Protein AF-A0A9E5TFF3-F1 (afdb_monomer)

Solvent-accessible surface area (backbone atoms only — not comparable to full-atom values): 13296 Å² total; per-residue (Å²): 142,80,88,81,83,82,81,94,77,86,87,71,74,82,63,69,79,71,62,79,82,76,78,89,72,99,68,83,86,65,85,71,77,71,76,73,79,64,57,46,78,55,97,89,39,78,38,61,70,83,51,61,96,79,63,49,75,30,30,57,53,25,58,74,52,40,36,77,63,55,60,91,80,46,76,86,55,61,48,43,59,34,52,34,30,34,58,24,52,50,50,74,67,52,49,52,50,23,72,40,72,39,82,44,76,46,51,42,66,66,36,50,78,67,71,41,53,62,54,38,40,74,53,48,61,31,40,81,58,87,68,24,34,37,32,66,34,29,47,43,74,42,44,55,77,71,49,49,74,66,35,44,52,32,53,53,44,41,40,55,23,31,42,60,66,35,58,94,56,92,58,73,32,54,62,60,45,41,46,76,64,49,32,47,95,86,33,60,43,24,31,40,35,39,35,40,65,63,60,34,32,29,37,35,41,33,25,47,63,55,95,89,42,72,53,66,49,78,77,45,77,56,30,25,62,62,128

Mean predicted aligned error: 10.1 Å

Radius of gyration: 21.06 Å; Cα contacts (8 Å, |Δi|>4): 304; chains: 1; bounding box: 44×65×57 Å

Structure (mmCIF, N/CA/C/O backbone):
data_AF-A0A9E5TFF3-F1
#
_entry.id   AF-A0A9E5TFF3-F1
#
loop_
_atom_site.group_PDB
_atom_site.id
_atom_site.type_symbol
_atom_site.label_atom_id
_atom_site.label_alt_id
_atom_site.label_comp_id
_atom_site.label_asym_id
_atom_site.label_entity_id
_atom_site.label_seq_id
_atom_site.pdbx_PDB_ins_code
_atom_site.Cartn_x
_atom_site.Cartn_y
_atom_site.Cartn_z
_atom_site.occupancy
_atom_site.B_iso_or_equiv
_atom_site.auth_seq_id
_atom_site.auth_comp_id
_atom_site.auth_asym_id
_atom_site.auth_atom_id
_atom_site.pdbx_PDB_model_num
ATOM 1 N N . MET A 1 1 ? -13.340 48.514 21.856 1.00 41.91 1 MET A N 1
ATOM 2 C CA . MET A 1 1 ? -14.328 48.041 20.859 1.00 41.91 1 MET A CA 1
ATOM 3 C C . MET A 1 1 ? -13.708 48.131 19.471 1.00 41.91 1 MET A C 1
ATOM 5 O O . MET A 1 1 ? -13.596 49.221 18.931 1.00 41.91 1 MET A O 1
ATOM 9 N N . LYS A 1 2 ? -13.218 47.009 18.937 1.00 38.25 2 LYS A N 1
ATOM 10 C CA . LYS A 1 2 ? -12.605 46.905 17.604 1.00 38.25 2 LYS A CA 1
ATOM 11 C C . LYS A 1 2 ? -13.423 45.865 16.838 1.00 38.25 2 LYS A C 1
ATOM 13 O O . LYS A 1 2 ? -13.449 44.706 17.236 1.00 38.25 2 LYS A O 1
ATOM 18 N N . MET A 1 3 ? -14.166 46.304 15.822 1.00 32.16 3 MET A N 1
ATOM 19 C CA . MET A 1 3 ? -14.961 45.422 14.963 1.00 32.16 3 MET A CA 1
ATOM 20 C C . MET A 1 3 ? -14.030 44.598 14.074 1.00 32.16 3 MET A C 1
ATOM 22 O O . MET A 1 3 ? -13.243 45.156 13.311 1.00 32.16 3 MET A O 1
ATOM 26 N N . MET A 1 4 ? -14.147 43.276 14.159 1.00 38.53 4 MET A N 1
ATOM 27 C CA . MET A 1 4 ? -13.456 42.334 13.287 1.00 38.53 4 MET A CA 1
ATOM 28 C C . MET A 1 4 ? -14.353 42.048 12.076 1.00 38.53 4 MET A C 1
ATOM 30 O O . MET A 1 4 ? -15.431 41.472 12.210 1.00 38.53 4 MET A O 1
ATOM 34 N N . ARG A 1 5 ? -13.934 42.501 10.889 1.00 43.03 5 ARG A N 1
ATOM 35 C CA . ARG A 1 5 ? -14.561 42.150 9.607 1.00 43.03 5 ARG A CA 1
ATOM 36 C C . ARG A 1 5 ? -14.084 40.756 9.202 1.00 43.03 5 ARG A C 1
ATOM 38 O O . ARG A 1 5 ? -12.920 40.586 8.854 1.00 43.03 5 ARG A O 1
ATOM 45 N N . ILE A 1 6 ? -14.985 39.779 9.228 1.00 42.81 6 ILE A N 1
ATOM 46 C CA . ILE A 1 6 ? -14.751 38.445 8.667 1.00 42.81 6 ILE A CA 1
ATOM 47 C C . ILE A 1 6 ? -14.978 38.526 7.152 1.00 42.81 6 ILE A C 1
ATOM 49 O O . ILE A 1 6 ? -16.061 38.876 6.680 1.00 42.81 6 ILE A O 1
ATOM 53 N N . SER A 1 7 ? -13.913 38.262 6.398 1.00 39.84 7 SER A N 1
ATOM 54 C CA . SER A 1 7 ? -13.873 38.276 4.935 1.00 39.84 7 SER A CA 1
ATOM 55 C C . SER A 1 7 ? -14.575 37.040 4.360 1.00 39.84 7 SER A C 1
ATOM 57 O O . SER A 1 7 ? -14.181 35.907 4.624 1.00 39.84 7 SER A O 1
ATOM 59 N N . ARG A 1 8 ? -15.625 37.269 3.562 1.00 43.50 8 ARG A N 1
ATOM 60 C CA . ARG A 1 8 ? -16.454 36.266 2.869 1.00 43.50 8 ARG A CA 1
ATOM 61 C C . ARG A 1 8 ? -15.771 35.737 1.595 1.00 43.50 8 ARG A C 1
ATOM 63 O O . ARG A 1 8 ? -16.195 36.090 0.497 1.00 43.50 8 ARG A O 1
ATOM 70 N N . LYS A 1 9 ? -14.705 34.937 1.705 1.00 37.75 9 LYS A N 1
ATOM 71 C CA . LYS A 1 9 ? -14.008 34.387 0.515 1.00 37.75 9 LYS A CA 1
ATOM 72 C C . LYS A 1 9 ? -13.706 32.881 0.531 1.00 37.75 9 LYS A C 1
ATOM 74 O O . LYS A 1 9 ? -12.962 32.418 -0.321 1.00 37.75 9 LYS A O 1
ATOM 79 N N . THR A 1 10 ? -14.309 32.097 1.421 1.00 43.06 10 THR A N 1
ATOM 80 C CA . THR A 1 10 ? -14.031 30.647 1.541 1.00 43.06 10 THR A CA 1
ATOM 81 C C . THR A 1 10 ? -15.199 29.729 1.166 1.00 43.06 10 THR A C 1
ATOM 83 O O . T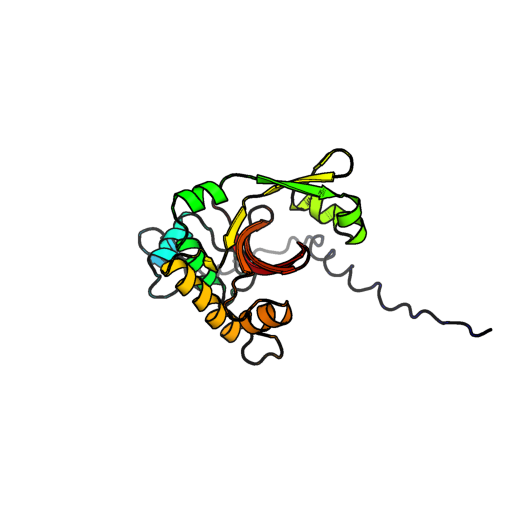HR A 1 10 ? -15.152 28.537 1.436 1.00 43.06 10 THR A O 1
ATOM 86 N N . THR A 1 11 ? -16.235 30.238 0.494 1.00 42.88 11 THR A N 1
ATOM 87 C CA . THR A 1 11 ? -17.461 29.465 0.190 1.00 42.88 11 THR A CA 1
ATOM 88 C C . THR A 1 11 ? -17.739 29.339 -1.313 1.00 42.88 11 THR A C 1
ATOM 90 O O . THR A 1 11 ? -18.893 29.349 -1.725 1.00 42.88 11 THR A O 1
ATOM 93 N N . LEU A 1 12 ? -16.698 29.269 -2.152 1.00 36.97 12 LEU A N 1
ATOM 94 C CA . LEU A 1 12 ? -16.865 29.169 -3.614 1.00 36.97 12 LEU A CA 1
ATOM 95 C C . LEU A 1 12 ? -16.153 27.974 -4.272 1.00 36.97 12 LEU A C 1
ATOM 97 O O . LEU A 1 12 ? -16.334 27.762 -5.464 1.00 36.97 12 LEU A O 1
ATOM 101 N N . LEU A 1 13 ? -15.383 27.172 -3.526 1.00 35.97 13 LEU A N 1
ATOM 102 C CA . LEU A 1 13 ? -14.648 26.035 -4.104 1.00 35.97 13 LEU A CA 1
ATOM 103 C C . LEU A 1 13 ? -15.419 24.702 -4.055 1.00 35.97 13 LEU A C 1
ATOM 105 O O . LEU A 1 13 ? -15.139 23.804 -4.838 1.00 35.97 13 LEU A O 1
ATOM 109 N N . ALA A 1 14 ? -16.438 24.585 -3.198 1.00 37.38 14 ALA A N 1
ATOM 110 C CA . ALA A 1 14 ? -17.221 23.354 -3.040 1.00 37.38 14 ALA A CA 1
ATOM 111 C C . ALA A 1 14 ? -18.326 23.159 -4.104 1.00 37.38 14 ALA A C 1
ATOM 113 O O . ALA A 1 14 ? -18.993 22.131 -4.108 1.00 37.38 14 ALA A O 1
ATOM 114 N N . LEU A 1 15 ? -18.533 24.122 -5.014 1.00 36.81 15 LEU A N 1
ATOM 115 C CA . LEU A 1 15 ? -19.635 24.090 -5.992 1.00 36.81 15 LEU A CA 1
ATOM 116 C C . LEU A 1 15 ? -19.212 23.712 -7.427 1.00 36.81 15 LEU A C 1
ATOM 118 O O . LEU A 1 15 ? -20.069 23.581 -8.300 1.00 36.81 15 LEU A O 1
ATOM 122 N N . VAL A 1 16 ? -17.911 23.537 -7.686 1.00 41.62 16 VAL A N 1
ATOM 123 C CA . VAL A 1 16 ? -17.382 23.250 -9.037 1.00 41.62 16 VAL A CA 1
ATOM 124 C C . VAL A 1 16 ? -17.282 21.744 -9.317 1.00 41.62 16 VAL A C 1
ATOM 126 O O . VAL A 1 16 ? -17.353 21.328 -10.466 1.00 41.62 16 VAL A O 1
ATOM 129 N N . VAL A 1 17 ? -17.232 20.901 -8.282 1.00 41.69 17 VAL A N 1
ATOM 130 C CA . VAL A 1 17 ? -17.186 19.434 -8.451 1.00 41.69 17 VAL A CA 1
ATOM 131 C C . VAL A 1 17 ? -18.586 18.834 -8.684 1.00 41.69 17 VAL A C 1
ATOM 133 O O . VAL A 1 17 ? -18.712 17.762 -9.265 1.00 41.69 17 VAL A O 1
ATOM 136 N N . LEU A 1 18 ? -19.661 19.551 -8.328 1.00 39.00 18 LEU A N 1
ATOM 137 C CA . LEU A 1 18 ? -21.042 19.051 -8.432 1.00 39.00 18 LEU A CA 1
ATOM 138 C C . LEU A 1 18 ? -21.755 19.418 -9.752 1.00 39.00 18 LEU A C 1
ATOM 140 O O . LEU A 1 18 ? -22.828 18.895 -10.040 1.00 39.00 18 LEU A O 1
ATOM 144 N N . THR A 1 19 ? -21.187 20.306 -10.576 1.00 41.84 19 THR A N 1
ATOM 145 C CA . THR A 1 19 ? -21.820 20.779 -11.825 1.00 41.84 19 THR A CA 1
ATOM 146 C C . THR A 1 19 ? -21.448 19.982 -13.080 1.00 41.84 19 THR A C 1
ATOM 148 O O . THR A 1 19 ? -22.034 20.224 -14.132 1.00 41.84 19 THR A O 1
ATOM 151 N N . LEU A 1 20 ? -20.560 18.983 -12.993 1.00 43.62 20 LEU A N 1
ATOM 152 C CA . LEU A 1 20 ? -20.149 18.178 -14.157 1.00 43.62 20 LEU A CA 1
ATOM 153 C C . LEU A 1 20 ? -21.089 17.008 -14.508 1.00 43.62 20 LEU A C 1
ATOM 155 O O . LEU A 1 20 ? -20.924 16.410 -15.566 1.00 43.62 20 LEU A O 1
ATOM 159 N N . PHE A 1 21 ? -22.114 16.714 -13.699 1.00 44.72 21 PHE A N 1
ATOM 160 C CA . PHE A 1 21 ? -22.998 15.557 -13.927 1.00 44.72 21 PHE A CA 1
ATOM 161 C C . PHE A 1 21 ? -24.415 15.877 -14.443 1.00 44.72 21 PHE A C 1
ATOM 163 O O . PHE A 1 21 ? -25.203 14.953 -14.630 1.00 44.72 21 PHE A O 1
ATOM 170 N N . LEU A 1 22 ? -24.773 17.144 -14.707 1.00 44.22 22 LEU A N 1
ATOM 171 C CA . LEU A 1 22 ? -26.171 17.523 -15.008 1.00 44.22 22 LEU A CA 1
ATOM 172 C C . LEU A 1 22 ? -26.405 18.341 -16.290 1.00 44.22 22 LEU A C 1
ATOM 174 O O . LEU A 1 22 ? -27.435 19.006 -16.407 1.00 44.22 22 LEU A O 1
ATOM 178 N N . LEU A 1 23 ? -25.531 18.258 -17.296 1.00 46.06 23 LEU A N 1
ATOM 179 C CA . LEU A 1 23 ? -25.843 18.791 -18.630 1.00 46.06 23 LEU A CA 1
ATOM 180 C C . LEU A 1 23 ? -25.930 17.673 -19.672 1.00 46.06 23 LEU A C 1
ATOM 182 O O . LEU A 1 23 ? -24.955 17.278 -20.302 1.00 46.06 23 LEU A O 1
ATOM 186 N N . ASN A 1 24 ? -27.164 17.199 -19.856 1.00 42.31 24 ASN A N 1
ATOM 187 C CA . ASN A 1 24 ? -27.621 16.519 -21.061 1.00 42.31 24 ASN A CA 1
ATOM 188 C C . ASN A 1 24 ? -27.353 17.378 -22.305 1.00 42.31 24 ASN A C 1
ATOM 190 O O . ASN A 1 24 ? -27.750 18.541 -22.362 1.00 42.31 24 ASN A O 1
ATOM 194 N N . GLY A 1 25 ? -26.810 16.755 -23.347 1.00 35.31 25 GLY A N 1
ATOM 195 C CA . GLY A 1 25 ? -26.813 17.291 -24.701 1.00 35.31 25 GLY A CA 1
ATOM 196 C C . GLY A 1 25 ? -26.829 16.159 -25.719 1.00 35.31 25 GLY A C 1
ATOM 197 O O . GLY A 1 25 ? -25.780 15.645 -26.090 1.00 35.31 25 GLY A O 1
ATOM 198 N N . CYS A 1 26 ? -28.021 15.769 -26.181 1.00 52.53 26 CYS A N 1
ATOM 199 C CA . CYS A 1 26 ? -28.183 14.984 -27.405 1.00 52.53 26 CYS A CA 1
ATOM 200 C C . CYS A 1 26 ? -27.623 15.799 -28.583 1.00 52.53 26 CYS A C 1
ATOM 202 O O . CYS A 1 26 ? -28.283 16.707 -29.082 1.00 52.53 26 CYS A O 1
ATOM 204 N N . GLY A 1 27 ? -26.399 15.492 -29.009 1.00 39.75 27 GLY A N 1
ATOM 205 C CA . GLY A 1 27 ? -25.726 16.103 -30.152 1.00 39.75 27 GLY A CA 1
ATOM 206 C C . GLY A 1 27 ? -24.934 15.039 -30.905 1.00 39.75 27 GLY A C 1
ATOM 207 O O . GLY A 1 27 ? -24.302 14.190 -30.287 1.00 39.75 27 GLY A O 1
ATOM 208 N N . GLY A 1 28 ? -25.048 15.042 -32.235 1.00 40.47 28 GLY A N 1
ATOM 209 C CA . GLY A 1 28 ? -24.649 13.970 -33.151 1.00 40.47 28 GLY A CA 1
ATOM 210 C C . GLY A 1 28 ? -23.364 13.210 -32.805 1.00 40.47 28 GLY A C 1
ATOM 211 O O . GLY A 1 28 ? -22.294 13.799 -32.659 1.00 40.47 28 GLY A O 1
ATOM 212 N N . ARG A 1 29 ? -23.475 11.874 -32.789 1.00 43.97 29 ARG A N 1
ATOM 213 C CA . ARG A 1 29 ? -22.340 10.952 -32.891 1.00 43.97 29 ARG A CA 1
ATOM 214 C C . ARG A 1 29 ? -21.565 11.265 -34.174 1.00 43.97 29 ARG A C 1
ATOM 216 O O . ARG A 1 29 ? -21.896 10.761 -35.245 1.00 43.97 29 ARG A O 1
ATOM 223 N N . LYS A 1 30 ? -20.510 12.070 -34.062 1.00 39.50 30 LYS A N 1
ATOM 224 C CA . LYS A 1 30 ? -19.312 11.809 -34.858 1.00 39.50 30 LYS A CA 1
ATOM 225 C C . LYS A 1 30 ? -18.764 10.459 -34.382 1.00 39.50 30 LYS A C 1
ATOM 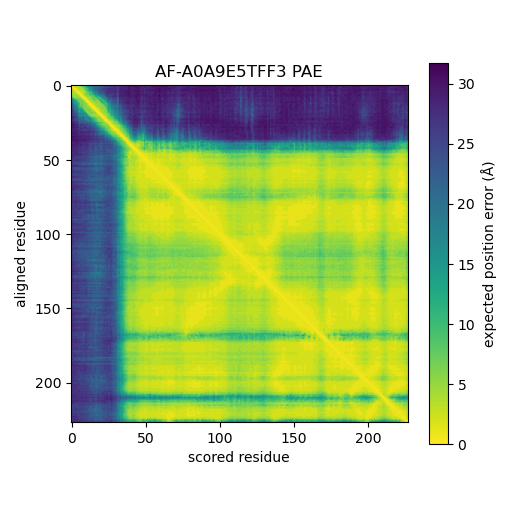227 O O . LYS A 1 30 ? -18.871 10.185 -33.184 1.00 39.50 30 LYS A O 1
ATOM 232 N N . PRO A 1 31 ? -18.223 9.604 -35.262 1.00 39.88 31 PRO A N 1
ATOM 233 C CA . PRO A 1 31 ? -17.399 8.496 -34.816 1.00 39.88 31 PRO A CA 1
ATOM 234 C C . PRO A 1 31 ? -16.290 9.117 -33.973 1.00 39.88 31 PRO A C 1
ATOM 236 O O . PRO A 1 31 ? -15.446 9.849 -34.485 1.00 39.88 31 PRO A O 1
ATOM 239 N N . GLN A 1 32 ? -16.375 8.925 -32.663 1.00 40.53 32 GLN A N 1
ATOM 240 C CA . GLN A 1 32 ? -15.228 9.074 -31.800 1.00 40.53 32 GLN A CA 1
ATOM 241 C C . GLN A 1 32 ? -14.257 8.034 -32.344 1.00 40.53 32 GLN A C 1
ATOM 243 O O . GLN A 1 32 ? -14.549 6.839 -32.282 1.00 40.53 32 GLN A O 1
ATOM 248 N N . GLU A 1 33 ? -13.191 8.490 -33.005 1.00 37.41 33 GLU A N 1
ATOM 249 C CA . GLU A 1 33 ? -12.016 7.655 -33.207 1.00 37.41 33 GLU A CA 1
ATOM 250 C C . GLU A 1 33 ? -11.703 7.091 -31.829 1.00 37.41 33 GLU A C 1
ATOM 252 O O . GLU A 1 33 ? -11.335 7.825 -30.912 1.00 37.41 33 GLU A O 1
ATOM 257 N N . SER A 1 34 ? -11.986 5.801 -31.648 1.00 41.44 34 SER A N 1
ATOM 258 C CA . SER A 1 34 ? -11.477 5.082 -30.502 1.00 41.44 34 SER A CA 1
ATOM 259 C C . SER A 1 34 ? -9.974 5.246 -30.607 1.00 41.44 34 SER A C 1
ATOM 261 O O . SER A 1 34 ? -9.373 4.734 -31.555 1.00 41.44 34 SER A O 1
ATOM 263 N N . THR A 1 35 ? -9.376 5.995 -29.686 1.00 45.00 35 THR A N 1
ATOM 264 C CA . THR A 1 35 ? -7.967 5.824 -29.364 1.00 45.00 35 THR A CA 1
ATOM 265 C C . THR A 1 35 ? -7.802 4.334 -29.145 1.00 45.00 35 THR A C 1
ATOM 267 O O . THR A 1 35 ? -8.340 3.783 -28.186 1.00 45.00 35 THR A O 1
ATOM 270 N N . ALA A 1 36 ? -7.231 3.667 -30.147 1.00 46.69 36 ALA A N 1
ATOM 271 C CA . ALA A 1 36 ? -7.031 2.240 -30.125 1.00 46.69 36 ALA A CA 1
ATOM 272 C C . ALA A 1 36 ? -6.273 1.944 -28.836 1.00 46.69 36 ALA A C 1
ATOM 274 O O . ALA A 1 36 ? -5.184 2.465 -28.598 1.00 46.69 36 ALA A O 1
ATOM 275 N N . ASP A 1 37 ? -6.951 1.199 -27.979 1.00 57.09 37 ASP A N 1
ATOM 276 C CA . ASP A 1 37 ? -6.502 0.721 -26.690 1.00 57.09 37 ASP A CA 1
ATOM 277 C C . ASP A 1 37 ? -5.223 -0.091 -26.966 1.00 57.09 37 ASP A C 1
ATOM 279 O O . ASP A 1 37 ? -5.296 -1.238 -27.409 1.00 57.09 37 ASP A O 1
ATOM 283 N N . ASN A 1 38 ? -4.049 0.543 -26.848 1.00 58.12 38 ASN A N 1
ATOM 284 C CA . ASN A 1 38 ? -2.734 -0.047 -27.133 1.00 58.12 38 ASN A CA 1
ATOM 285 C C . ASN A 1 38 ? -2.373 -1.047 -26.024 1.00 58.12 38 ASN A C 1
ATOM 287 O O . ASN A 1 38 ? -1.438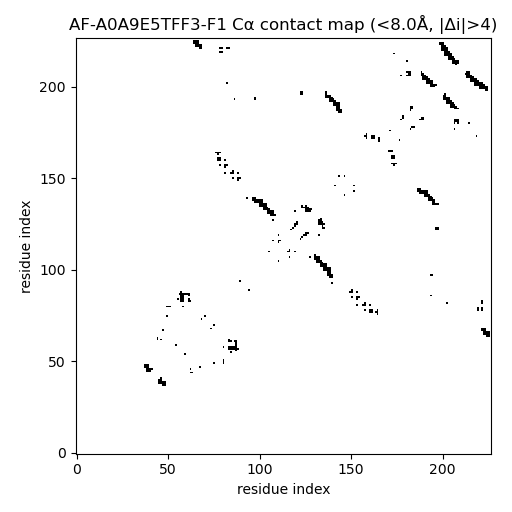 -0.853 -25.246 1.00 58.12 38 ASN A O 1
ATOM 291 N N . LYS A 1 39 ? -3.167 -2.110 -25.922 1.00 67.00 39 LYS A N 1
ATOM 292 C CA . LYS A 1 39 ? -2.978 -3.217 -24.994 1.00 67.00 39 LYS A CA 1
ATOM 293 C C . LYS A 1 39 ? -1.950 -4.173 -25.578 1.00 67.00 39 LYS A C 1
ATOM 295 O O . LYS A 1 39 ? -2.046 -4.569 -26.738 1.00 67.00 39 LYS A O 1
ATOM 300 N N . ARG A 1 40 ? -0.955 -4.528 -24.767 1.00 79.12 40 ARG A N 1
ATOM 301 C CA . ARG A 1 40 ? 0.061 -5.529 -25.115 1.00 79.12 40 ARG A CA 1
ATOM 302 C C . ARG A 1 40 ? -0.359 -6.869 -24.525 1.00 79.12 40 ARG A C 1
ATOM 304 O O . ARG A 1 40 ? -0.763 -6.918 -23.368 1.00 79.12 40 ARG A O 1
ATOM 311 N N . GLU A 1 41 ? -0.294 -7.936 -25.313 1.00 78.12 41 GLU A N 1
ATOM 312 C CA . GLU A 1 41 ? -0.607 -9.287 -24.843 1.00 78.12 41 GLU A CA 1
ATOM 313 C C . GLU A 1 41 ? 0.681 -10.007 -24.425 1.00 78.12 41 GLU A C 1
ATOM 315 O O . GLU A 1 41 ? 1.584 -10.189 -25.241 1.00 78.12 41 GLU A O 1
ATOM 320 N N . THR A 1 42 ? 0.753 -10.417 -23.158 1.00 77.94 42 THR A N 1
ATOM 321 C CA . THR A 1 42 ? 1.865 -11.197 -22.591 1.00 77.94 42 THR A CA 1
ATOM 322 C C . THR A 1 42 ? 1.278 -12.335 -21.763 1.00 77.94 42 THR A C 1
ATOM 324 O O . THR A 1 42 ? 0.475 -12.081 -20.871 1.00 77.94 42 THR A O 1
ATOM 327 N N . ASP A 1 43 ? 1.639 -13.589 -22.051 1.00 77.12 43 ASP A N 1
ATOM 328 C CA . ASP A 1 43 ? 1.112 -14.787 -21.365 1.00 77.12 43 ASP A CA 1
ATOM 329 C C . ASP A 1 43 ? -0.432 -14.860 -21.298 1.00 77.12 43 ASP A C 1
ATOM 331 O O . ASP A 1 43 ? -1.013 -15.337 -20.322 1.00 77.12 43 ASP A O 1
ATOM 335 N N . GLY A 1 44 ? -1.117 -14.361 -22.335 1.00 79.19 44 GLY A N 1
ATOM 336 C CA . GLY A 1 44 ? -2.584 -14.291 -22.388 1.00 79.19 44 GLY A CA 1
ATOM 337 C C . GLY A 1 44 ? -3.205 -13.222 -21.477 1.00 79.19 44 GLY A C 1
ATOM 338 O O . GLY A 1 44 ? -4.426 -13.178 -21.325 1.00 79.19 44 GLY A O 1
ATOM 339 N N . LEU A 1 45 ? -2.389 -12.357 -20.864 1.00 84.62 45 LEU A N 1
ATOM 340 C CA . LEU A 1 45 ? -2.831 -11.174 -20.131 1.00 84.62 45 LEU A CA 1
ATOM 341 C C . LEU A 1 45 ? -2.787 -9.953 -21.048 1.00 84.62 45 LEU A C 1
ATOM 343 O O . LEU A 1 45 ? -1.763 -9.659 -21.665 1.00 84.62 45 LEU A O 1
ATOM 347 N N . LEU A 1 46 ? -3.891 -9.209 -21.091 1.00 86.25 46 LEU A N 1
ATOM 348 C CA . LEU A 1 46 ? -3.930 -7.885 -21.705 1.00 86.25 46 LEU A CA 1
ATOM 349 C C . LEU A 1 46 ? -3.362 -6.870 -20.714 1.00 86.25 46 LEU A C 1
ATOM 351 O O . LEU A 1 46 ? -4.041 -6.464 -19.769 1.00 86.25 46 LEU A O 1
ATOM 355 N N . LEU A 1 47 ? -2.112 -6.480 -20.932 1.00 90.81 47 LEU A N 1
ATOM 356 C CA . LEU A 1 47 ? -1.416 -5.507 -20.106 1.00 90.81 47 LEU A CA 1
ATOM 357 C C . LEU A 1 47 ? -1.733 -4.076 -20.560 1.00 90.81 47 LEU A C 1
ATOM 359 O O . LEU A 1 47 ? -1.885 -3.822 -21.763 1.00 90.81 47 LEU A O 1
ATOM 363 N N . PRO A 1 48 ? -1.817 -3.126 -19.612 1.00 89.38 48 PRO A N 1
ATOM 364 C CA . PRO A 1 48 ? -1.975 -1.721 -19.946 1.00 89.38 48 PRO A CA 1
ATOM 365 C C . PRO A 1 48 ? -0.740 -1.188 -20.686 1.00 89.38 48 PRO A C 1
ATOM 367 O O . PRO A 1 48 ? 0.367 -1.713 -20.557 1.00 89.38 48 PRO A O 1
ATOM 370 N N . ASN A 1 49 ? -0.919 -0.113 -21.452 1.00 89.94 49 ASN A N 1
ATOM 371 C CA . ASN A 1 49 ? 0.155 0.514 -22.227 1.00 89.94 49 ASN A CA 1
ATOM 372 C C . ASN A 1 49 ? 1.343 0.974 -21.359 1.00 89.94 49 ASN A C 1
ATOM 374 O O . ASN A 1 49 ? 2.477 0.900 -21.826 1.00 89.94 49 ASN A O 1
ATOM 378 N N . TRP A 1 50 ? 1.099 1.375 -20.110 1.00 91.44 50 TRP A N 1
ATOM 379 C CA . TRP A 1 50 ? 2.112 1.794 -19.137 1.00 91.44 50 TRP A CA 1
ATOM 380 C C . TRP A 1 50 ? 2.855 0.638 -18.459 1.00 91.44 50 TRP A C 1
ATOM 382 O O . TRP A 1 50 ? 3.802 0.886 -17.715 1.00 91.44 50 TRP A O 1
ATOM 392 N N . ALA A 1 51 ? 2.456 -0.620 -18.688 1.00 94.19 51 ALA A N 1
ATOM 393 C CA . ALA A 1 51 ? 3.195 -1.758 -18.153 1.00 94.19 51 ALA A CA 1
ATOM 394 C C . ALA A 1 51 ? 4.659 -1.737 -18.647 1.00 94.19 51 ALA A C 1
ATOM 396 O O . ALA A 1 51 ? 4.912 -1.332 -19.792 1.00 94.19 51 ALA A O 1
ATOM 397 N N . PRO A 1 52 ? 5.629 -2.192 -17.831 1.00 93.81 52 PRO A N 1
ATOM 398 C CA . PRO A 1 52 ? 7.017 -2.306 -18.269 1.00 93.81 52 PRO A CA 1
ATOM 399 C C . PRO A 1 52 ? 7.136 -3.128 -19.558 1.00 93.81 52 PRO A C 1
ATOM 401 O O . PRO A 1 52 ? 6.378 -4.073 -19.766 1.00 93.81 52 PRO A O 1
ATOM 404 N N . GLU A 1 53 ? 8.101 -2.800 -20.423 1.00 91.94 53 GLU A N 1
ATOM 405 C CA . GLU A 1 53 ? 8.339 -3.578 -21.653 1.00 91.94 53 GLU A CA 1
ATOM 406 C C . GLU A 1 53 ? 8.699 -5.038 -21.360 1.00 91.94 53 GLU A C 1
ATOM 408 O O . GLU A 1 53 ? 8.262 -5.934 -22.077 1.00 91.94 53 GLU A O 1
ATOM 413 N N . ASN A 1 54 ? 9.447 -5.263 -20.278 1.00 93.75 54 ASN A N 1
ATOM 414 C CA . ASN A 1 54 ? 9.814 -6.579 -19.768 1.00 93.75 54 ASN A CA 1
ATOM 415 C C . ASN A 1 54 ? 9.275 -6.710 -18.333 1.00 93.75 54 ASN A C 1
ATOM 417 O O . ASN A 1 54 ? 10.018 -6.441 -17.387 1.00 93.75 54 ASN A O 1
ATOM 421 N N . PRO A 1 55 ? 7.980 -7.029 -18.151 1.00 95.69 55 PRO A N 1
ATOM 422 C CA . PRO A 1 55 ? 7.374 -7.090 -16.826 1.00 95.69 55 PRO A CA 1
ATOM 423 C C . PRO A 1 55 ? 7.987 -8.223 -15.997 1.00 95.69 55 PRO A C 1
ATOM 425 O O . PRO A 1 55 ? 8.227 -9.322 -16.503 1.00 95.69 55 PRO A O 1
ATOM 428 N N . SER A 1 56 ? 8.221 -7.960 -14.712 1.00 96.50 56 SER A N 1
ATOM 429 C CA . SER A 1 56 ? 8.707 -8.963 -13.764 1.00 96.50 56 SER A CA 1
ATOM 430 C C . SER A 1 56 ? 7.660 -10.064 -13.507 1.00 96.50 56 SER A C 1
ATOM 432 O O . SER A 1 56 ? 6.456 -9.844 -13.701 1.00 96.50 56 SER A O 1
ATOM 434 N N . PRO A 1 57 ? 8.074 -11.260 -13.043 1.00 96.81 57 PRO A N 1
ATOM 435 C CA . PRO A 1 57 ? 7.138 -12.305 -12.622 1.00 96.81 57 PRO A CA 1
ATOM 436 C C . PRO A 1 57 ? 6.128 -11.824 -11.571 1.00 96.81 57 PRO A C 1
ATOM 438 O O . PRO A 1 57 ? 4.954 -12.196 -11.616 1.00 96.81 57 PRO A O 1
ATOM 441 N N . GLU A 1 58 ? 6.565 -10.964 -10.655 1.00 98.00 58 GLU A N 1
ATOM 442 C CA . GLU A 1 58 ? 5.750 -10.339 -9.619 1.00 98.00 58 GLU A CA 1
ATOM 443 C C . GLU A 1 58 ? 4.690 -9.420 -10.243 1.00 98.00 58 GLU A C 1
ATOM 445 O O . GLU A 1 58 ? 3.503 -9.564 -9.936 1.00 98.00 58 GLU A O 1
ATOM 450 N N . PHE A 1 59 ? 5.073 -8.555 -11.190 1.00 97.56 59 PHE A N 1
ATOM 451 C CA . PHE A 1 59 ? 4.124 -7.717 -11.929 1.00 97.56 59 PHE A CA 1
ATOM 452 C C . PHE A 1 59 ? 3.040 -8.558 -12.616 1.00 97.56 59 PHE A C 1
ATOM 454 O O . PHE A 1 59 ? 1.844 -8.301 -12.458 1.00 97.56 59 PHE A O 1
ATOM 461 N N . LEU A 1 60 ? 3.445 -9.598 -13.356 1.00 96.19 60 LEU A N 1
ATOM 462 C CA . LEU A 1 60 ? 2.512 -10.484 -14.060 1.00 96.19 60 LEU A CA 1
ATOM 463 C C . LEU A 1 60 ? 1.600 -11.235 -13.087 1.00 96.19 60 LEU A C 1
ATOM 465 O O . LEU A 1 60 ? 0.430 -11.471 -13.388 1.00 96.19 60 LEU A O 1
ATOM 469 N N . ARG A 1 61 ? 2.105 -11.600 -11.905 1.00 95.88 61 ARG A N 1
ATOM 470 C CA . ARG A 1 61 ? 1.301 -12.226 -10.854 1.00 95.88 61 ARG A CA 1
ATOM 471 C C . ARG A 1 61 ? 0.250 -11.266 -10.299 1.00 95.88 61 ARG A C 1
ATOM 473 O O . ARG A 1 61 ? -0.902 -11.673 -10.162 1.00 95.88 61 ARG A O 1
ATOM 480 N N . ALA A 1 62 ? 0.601 -10.006 -10.049 1.00 96.81 62 ALA A N 1
ATOM 481 C CA . ALA A 1 62 ? -0.363 -8.984 -9.647 1.00 96.81 62 ALA A CA 1
ATOM 482 C C . ALA A 1 62 ? -1.422 -8.735 -10.735 1.00 96.81 62 ALA A C 1
ATOM 484 O O . ALA A 1 62 ? -2.615 -8.699 -10.433 1.00 96.81 62 ALA A O 1
ATOM 485 N N . ALA A 1 63 ? -1.020 -8.670 -12.007 1.00 95.38 63 ALA A N 1
ATOM 486 C CA . ALA A 1 63 ? -1.919 -8.454 -13.145 1.00 95.38 63 ALA A CA 1
ATOM 487 C C . ALA A 1 63 ? -2.972 -9.566 -13.352 1.00 95.38 63 ALA A C 1
ATOM 489 O O . ALA A 1 63 ? -3.965 -9.349 -14.041 1.00 95.38 63 ALA A O 1
ATOM 490 N N . LYS A 1 64 ? -2.803 -10.749 -12.741 1.00 93.81 64 LYS A N 1
ATOM 491 C CA . LYS A 1 64 ? -3.823 -11.818 -12.757 1.00 93.81 64 LYS A CA 1
ATOM 492 C C . LYS A 1 64 ? -5.005 -11.542 -11.831 1.00 93.81 64 LYS A C 1
ATOM 494 O O . LYS A 1 64 ? -6.071 -12.117 -12.030 1.00 93.81 64 LYS A O 1
ATOM 499 N N . VAL A 1 65 ? -4.815 -10.719 -10.802 1.00 94.25 65 VAL A N 1
ATOM 500 C CA . VAL A 1 65 ? -5.836 -10.445 -9.776 1.00 94.25 65 VAL A CA 1
ATOM 501 C C . VAL A 1 65 ? -6.270 -8.981 -9.759 1.00 94.25 65 VAL A C 1
ATOM 503 O O . VAL A 1 65 ? -7.412 -8.676 -9.409 1.00 94.25 65 VAL A O 1
ATOM 506 N N . LEU A 1 66 ? -5.399 -8.078 -10.201 1.00 95.81 66 LEU A N 1
ATOM 507 C CA . LEU A 1 66 ? -5.647 -6.647 -10.296 1.00 95.81 66 LEU A CA 1
ATOM 508 C C . LEU A 1 66 ? -6.072 -6.240 -11.709 1.00 95.81 66 LEU A C 1
ATOM 510 O O . LEU A 1 66 ? -5.566 -6.761 -12.700 1.00 95.81 66 LEU A O 1
ATOM 514 N N . LYS A 1 67 ? -6.975 -5.262 -11.792 1.00 95.06 67 LYS A N 1
ATOM 515 C CA . LYS A 1 67 ? -7.326 -4.563 -13.032 1.00 95.06 67 LYS A CA 1
ATOM 516 C C . LYS A 1 67 ? -6.737 -3.153 -13.012 1.00 95.06 67 LYS A C 1
ATOM 518 O O . LYS A 1 67 ? -6.828 -2.485 -11.977 1.00 95.06 67 LYS A O 1
ATOM 523 N N . PRO A 1 68 ? -6.168 -2.670 -14.127 1.00 94.44 68 PRO A N 1
ATOM 524 C CA . PRO A 1 68 ? -5.690 -1.298 -14.211 1.00 94.44 68 PRO A CA 1
ATOM 525 C C . PRO A 1 68 ? -6.858 -0.315 -14.096 1.00 94.44 68 PRO A C 1
ATOM 527 O O . PRO A 1 68 ? -7.956 -0.572 -14.592 1.00 94.44 68 PRO A O 1
ATOM 530 N N . ILE A 1 69 ? -6.607 0.823 -13.452 1.00 93.00 69 ILE A N 1
ATOM 531 C CA . ILE A 1 69 ? -7.539 1.953 -13.458 1.00 93.00 69 ILE A CA 1
ATOM 532 C C . ILE A 1 69 ? -7.509 2.569 -14.872 1.00 93.00 69 ILE A C 1
ATOM 534 O O . ILE A 1 69 ? -6.426 2.684 -15.448 1.00 93.00 69 ILE A O 1
ATOM 538 N N . PRO A 1 70 ? -8.648 2.936 -15.479 1.00 90.50 70 PRO A N 1
ATOM 539 C CA . PRO A 1 70 ? -8.640 3.649 -16.757 1.00 90.50 70 PRO A CA 1
ATOM 540 C C . PRO A 1 70 ? -7.997 5.039 -16.628 1.00 90.50 70 PRO A C 1
ATOM 542 O O . PRO A 1 70 ? -8.213 5.721 -15.624 1.00 90.50 70 PRO A O 1
ATOM 545 N N . GLU A 1 71 ? -7.242 5.475 -17.639 1.00 88.94 71 GLU A N 1
ATOM 546 C CA . GLU A 1 71 ? -6.547 6.776 -17.640 1.00 88.94 71 GLU A CA 1
ATOM 547 C C . GLU A 1 71 ? -7.527 7.950 -17.503 1.00 88.94 71 GLU A C 1
ATOM 549 O O . GLU A 1 71 ? -7.221 8.973 -16.894 1.00 88.94 71 GLU A O 1
ATOM 554 N N . GLU A 1 72 ? -8.753 7.778 -18.009 1.00 90.25 72 GLU A N 1
ATOM 555 C CA . GLU A 1 72 ? -9.826 8.768 -17.914 1.00 90.25 72 GLU A CA 1
ATOM 556 C C . GLU A 1 72 ? -10.310 8.979 -16.475 1.00 90.25 72 GLU A C 1
ATOM 558 O O . GLU A 1 72 ? -10.912 10.009 -16.167 1.00 90.25 72 GLU A O 1
ATOM 563 N N . VAL A 1 73 ? -10.082 7.996 -15.599 1.00 88.31 73 VAL A N 1
ATOM 564 C CA . VAL A 1 73 ? -10.412 8.074 -14.172 1.00 88.31 73 VAL A CA 1
ATOM 565 C C . VAL A 1 73 ? -9.246 8.671 -13.391 1.00 88.31 73 VAL A C 1
ATOM 567 O O . VAL A 1 73 ? -9.469 9.487 -12.497 1.00 88.31 73 VAL A O 1
ATOM 570 N N . MET A 1 74 ? -8.016 8.261 -13.705 1.00 87.25 74 MET A N 1
ATOM 571 C CA . MET A 1 74 ? -6.816 8.731 -13.020 1.00 87.25 74 MET A CA 1
ATOM 572 C C . MET A 1 74 ? -5.599 8.670 -13.953 1.00 87.25 74 MET A C 1
ATOM 574 O O . MET A 1 74 ? -5.354 7.609 -14.532 1.00 87.25 74 MET A O 1
ATOM 578 N N . PRO A 1 75 ? -4.812 9.760 -14.069 1.00 89.44 75 PRO A N 1
ATOM 579 C CA . PRO A 1 75 ? -3.597 9.747 -14.870 1.00 89.44 75 PRO A CA 1
ATOM 580 C C . PRO A 1 75 ? -2.584 8.763 -14.287 1.00 89.44 75 PRO A C 1
ATOM 582 O O . PRO A 1 75 ? -2.432 8.649 -13.069 1.00 89.44 75 PRO A O 1
ATOM 585 N N . TYR A 1 76 ? -1.878 8.066 -15.169 1.00 89.06 76 TYR A N 1
ATOM 586 C CA . TYR A 1 76 ? -0.855 7.108 -14.773 1.00 89.06 76 TYR A CA 1
ATOM 587 C C . TYR A 1 76 ? 0.375 7.806 -14.211 1.00 89.06 76 TYR A C 1
ATOM 589 O O . TYR A 1 76 ? 0.813 8.830 -14.735 1.00 89.06 76 TYR A O 1
ATOM 597 N N . THR A 1 77 ? 0.952 7.221 -13.162 1.00 92.00 77 THR A N 1
ATOM 598 C CA . THR A 1 77 ? 2.161 7.744 -12.523 1.00 92.00 77 THR A CA 1
ATOM 599 C C . THR A 1 77 ? 3.259 6.681 -12.467 1.00 92.00 77 THR A C 1
ATOM 601 O O . THR A 1 77 ? 2.954 5.482 -12.541 1.00 92.00 77 THR A O 1
ATOM 604 N N . PRO A 1 78 ? 4.539 7.079 -12.318 1.00 93.31 78 PRO A N 1
ATOM 605 C CA . PRO A 1 78 ? 5.652 6.136 -12.175 1.00 93.31 78 PRO A CA 1
ATOM 606 C C . PRO A 1 78 ? 5.487 5.136 -11.017 1.00 93.31 78 PRO A C 1
ATOM 608 O O . PRO A 1 78 ? 6.103 4.070 -11.032 1.00 93.31 7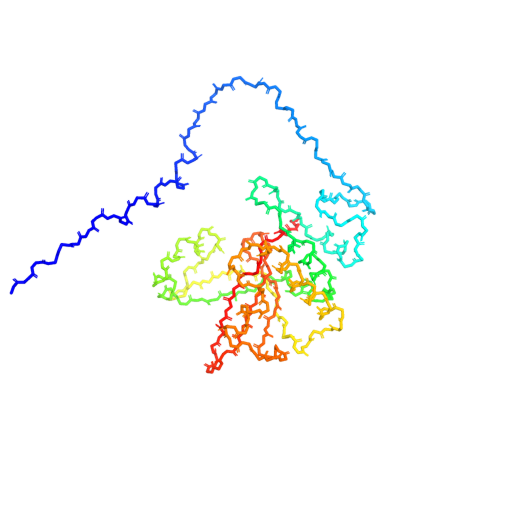8 PRO A O 1
ATOM 611 N N . LEU A 1 79 ? 4.626 5.425 -10.032 1.00 95.69 79 LEU A N 1
ATOM 612 C CA . LEU A 1 79 ? 4.336 4.516 -8.921 1.00 95.69 79 LEU A CA 1
ATOM 613 C C . LEU A 1 79 ? 3.544 3.272 -9.336 1.00 95.69 79 LEU A C 1
ATOM 615 O O . LEU A 1 79 ? 3.633 2.254 -8.652 1.00 95.69 79 LEU A O 1
ATOM 619 N N . PHE A 1 80 ? 2.775 3.317 -10.429 1.00 96.12 80 PHE A N 1
ATOM 620 C CA . PHE A 1 80 ? 1.860 2.229 -10.794 1.00 96.12 80 PHE A CA 1
ATOM 621 C C . PHE A 1 80 ? 2.603 0.908 -11.046 1.00 96.12 80 PHE A C 1
ATOM 623 O O . PHE A 1 80 ? 2.255 -0.087 -10.400 1.00 96.12 80 PHE A O 1
ATOM 630 N N . PRO A 1 81 ? 3.648 0.857 -11.901 1.00 96.88 81 PRO A N 1
ATOM 631 C CA . PRO A 1 81 ? 4.456 -0.348 -12.054 1.00 96.88 81 PRO A CA 1
ATOM 632 C C . PRO A 1 81 ? 5.029 -0.870 -10.735 1.00 96.88 81 PRO A C 1
ATOM 634 O O . PRO A 1 81 ? 4.854 -2.047 -10.425 1.00 96.88 81 PRO A O 1
ATOM 637 N N . ALA A 1 82 ? 5.636 0.003 -9.926 1.00 97.88 82 ALA A N 1
ATOM 638 C CA . ALA A 1 82 ? 6.250 -0.382 -8.656 1.00 97.88 82 ALA A CA 1
ATOM 639 C C . ALA A 1 82 ? 5.220 -0.925 -7.645 1.00 97.88 82 ALA A C 1
ATOM 641 O O . ALA A 1 82 ? 5.494 -1.891 -6.934 1.00 97.88 82 ALA A O 1
ATOM 642 N N . ALA A 1 83 ? 4.007 -0.365 -7.612 1.00 98.19 83 ALA A N 1
ATOM 643 C CA . ALA A 1 83 ? 2.921 -0.849 -6.766 1.00 98.19 83 ALA A CA 1
ATOM 644 C C . ALA A 1 83 ? 2.404 -2.229 -7.211 1.00 98.19 83 ALA A C 1
ATOM 646 O O . ALA A 1 83 ? 2.155 -3.088 -6.361 1.00 98.19 83 ALA A O 1
ATOM 647 N N . TYR A 1 84 ? 2.299 -2.479 -8.525 1.00 98.00 84 TYR A N 1
ATOM 648 C CA . TYR A 1 84 ? 1.986 -3.812 -9.057 1.00 98.00 84 TYR A CA 1
ATOM 649 C C . TYR A 1 84 ? 3.066 -4.830 -8.686 1.00 98.00 84 TYR A C 1
ATOM 651 O O . TYR A 1 84 ? 2.738 -5.917 -8.216 1.00 98.00 84 TYR A O 1
ATOM 659 N N . GLU A 1 85 ? 4.344 -4.486 -8.848 1.00 98.12 85 GLU A N 1
ATOM 660 C CA . GLU A 1 85 ? 5.453 -5.365 -8.461 1.00 98.12 85 GLU A CA 1
ATOM 661 C C . GLU A 1 85 ? 5.435 -5.675 -6.965 1.00 98.12 85 GLU A C 1
ATOM 663 O O . GLU A 1 85 ? 5.505 -6.841 -6.573 1.00 98.12 85 GLU A O 1
ATOM 668 N N . PHE A 1 86 ? 5.255 -4.656 -6.119 1.00 98.69 86 PHE A N 1
ATOM 669 C CA . PHE A 1 86 ? 5.180 -4.856 -4.677 1.00 98.69 86 PHE A CA 1
ATOM 670 C C . PHE A 1 86 ? 3.995 -5.749 -4.287 1.00 98.69 86 PHE A C 1
ATOM 672 O O . PHE A 1 86 ? 4.172 -6.692 -3.516 1.00 98.69 86 PHE A O 1
ATOM 679 N N . PHE A 1 87 ? 2.812 -5.546 -4.874 1.00 98.56 87 PHE A N 1
ATOM 68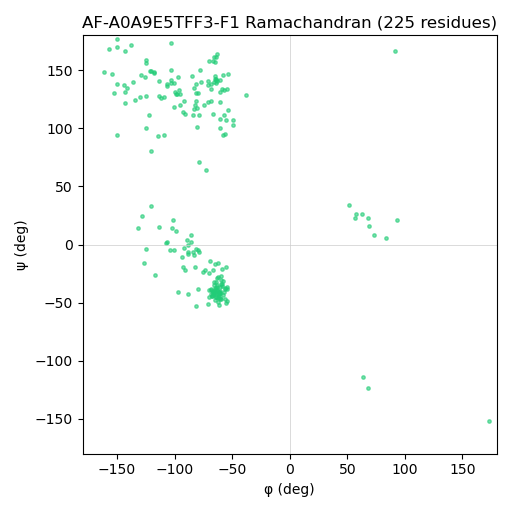0 C CA . PHE A 1 87 ? 1.666 -6.436 -4.654 1.00 98.56 87 PHE A CA 1
ATOM 681 C C . PHE A 1 87 ? 1.969 -7.871 -5.109 1.00 98.56 87 PHE A C 1
ATOM 683 O O . PHE A 1 87 ? 1.644 -8.846 -4.428 1.00 98.56 87 PHE A O 1
ATOM 690 N N . GLY A 1 88 ? 2.656 -8.003 -6.241 1.00 98.19 88 GLY A N 1
ATOM 691 C CA . GLY A 1 88 ? 3.101 -9.266 -6.813 1.00 98.19 88 GLY A CA 1
ATOM 692 C C . GLY A 1 88 ? 4.021 -10.091 -5.914 1.00 98.19 88 GLY A C 1
ATOM 693 O O . GLY A 1 88 ? 4.081 -11.310 -6.078 1.00 98.19 88 GLY A O 1
ATOM 694 N N . THR A 1 89 ? 4.679 -9.456 -4.940 1.00 98.62 89 THR A N 1
ATOM 695 C CA . THR A 1 89 ? 5.579 -10.112 -3.974 1.00 98.62 89 THR A CA 1
ATOM 696 C C . THR A 1 89 ? 4.863 -10.743 -2.771 1.00 98.62 89 THR A C 1
ATOM 698 O O . THR A 1 89 ? 5.494 -11.444 -1.974 1.00 98.62 89 THR A O 1
ATOM 701 N N . LEU A 1 90 ? 3.560 -10.499 -2.589 1.00 98.56 90 LEU A N 1
ATOM 702 C CA . LEU A 1 90 ? 2.781 -11.114 -1.507 1.00 98.56 90 LEU A CA 1
ATOM 703 C C . LEU A 1 90 ? 2.720 -12.633 -1.688 1.00 98.56 90 LEU A C 1
ATOM 705 O O . LEU A 1 90 ? 2.496 -13.094 -2.797 1.00 98.56 90 LEU A O 1
ATOM 709 N N . SER A 1 91 ? 2.841 -13.446 -0.640 1.00 98.12 91 SER A N 1
ATOM 710 C CA . SER A 1 91 ? 2.587 -14.891 -0.771 1.00 98.12 91 SER A CA 1
ATOM 711 C C . SER A 1 91 ? 1.125 -15.177 -1.150 1.00 98.12 91 SER A C 1
ATOM 713 O O . SER A 1 91 ? 0.258 -14.313 -1.015 1.00 98.12 91 SER A O 1
ATOM 715 N N . ASP A 1 92 ? 0.816 -16.387 -1.622 1.00 97.94 92 ASP A N 1
ATOM 716 C CA . ASP A 1 92 ? -0.580 -16.769 -1.901 1.00 97.94 92 ASP A CA 1
ATOM 717 C C . ASP A 1 92 ? -1.453 -16.671 -0.639 1.00 97.94 92 ASP A C 1
ATOM 719 O O . ASP A 1 92 ? -2.595 -16.223 -0.707 1.00 97.94 92 ASP A O 1
ATOM 723 N N . GLU A 1 93 ? -0.894 -17.002 0.529 1.00 98.31 93 GLU A N 1
ATOM 724 C CA . GLU A 1 93 ? -1.558 -16.838 1.828 1.00 98.31 93 GLU A CA 1
ATOM 725 C C . GLU A 1 93 ? -1.822 -15.363 2.159 1.00 98.31 93 GLU A C 1
ATOM 727 O O . GLU A 1 93 ? -2.901 -15.023 2.638 1.00 98.31 93 GLU A O 1
ATOM 732 N N . GLN A 1 94 ? -0.868 -14.472 1.868 1.00 98.25 94 GLN A N 1
ATOM 733 C CA . GLN A 1 94 ? -1.027 -13.029 2.063 1.00 98.25 94 GLN A CA 1
ATOM 734 C C . GLN A 1 94 ? -2.060 -12.434 1.099 1.00 98.25 94 GLN A C 1
ATOM 736 O O . GLN A 1 94 ? -2.854 -11.590 1.508 1.00 98.25 94 GLN A O 1
ATOM 741 N N . ILE A 1 95 ? -2.102 -12.894 -0.156 1.00 97.62 95 ILE A N 1
ATOM 742 C CA . ILE A 1 95 ? -3.165 -12.512 -1.094 1.00 97.62 95 ILE A CA 1
ATOM 743 C C . ILE A 1 95 ? -4.515 -13.022 -0.589 1.00 97.62 95 ILE A C 1
ATOM 745 O O . ILE A 1 95 ? -5.477 -12.261 -0.573 1.00 97.62 95 ILE A O 1
ATOM 749 N N . ALA A 1 96 ? -4.604 -14.273 -0.133 1.00 96.75 96 ALA A N 1
ATOM 750 C CA . ALA A 1 96 ? -5.842 -14.818 0.417 1.00 96.75 96 ALA A CA 1
ATOM 751 C C . ALA A 1 96 ? -6.321 -14.042 1.660 1.00 96.75 96 ALA A C 1
ATOM 753 O O . ALA A 1 96 ? -7.514 -13.765 1.782 1.00 96.75 96 ALA A O 1
ATOM 754 N N . ASP A 1 97 ? -5.407 -13.645 2.553 1.00 97.50 97 ASP A N 1
ATOM 755 C CA . ASP A 1 97 ? -5.722 -12.801 3.712 1.00 97.50 97 ASP A CA 1
ATOM 756 C C . ASP A 1 97 ? -6.158 -11.386 3.306 1.00 97.50 97 ASP A C 1
ATOM 758 O O . ASP A 1 97 ? -7.118 -10.857 3.866 1.00 97.50 97 ASP A O 1
ATOM 762 N N . PHE A 1 98 ? -5.511 -10.785 2.303 1.00 97.12 98 PHE A N 1
ATOM 763 C CA . PHE A 1 98 ? -5.935 -9.503 1.739 1.00 97.12 98 PHE A CA 1
ATOM 764 C C . PHE A 1 98 ? -7.338 -9.589 1.130 1.00 97.12 98 PHE A C 1
ATOM 766 O O . PHE A 1 98 ? -8.151 -8.699 1.351 1.00 97.12 98 PHE A O 1
ATOM 773 N N . MET A 1 99 ? -7.648 -10.669 0.408 1.00 95.81 99 MET A N 1
ATOM 774 C CA . MET A 1 99 ? -8.949 -10.869 -0.238 1.00 95.81 99 MET A CA 1
ATOM 775 C C . MET A 1 99 ? -10.093 -11.120 0.752 1.00 95.81 99 MET A C 1
ATOM 777 O O . MET A 1 99 ? -11.260 -11.046 0.362 1.00 95.81 99 MET A O 1
ATOM 781 N N . LYS A 1 100 ? -9.786 -11.413 2.020 1.00 95.94 100 LYS A N 1
ATOM 782 C CA . LYS A 1 100 ? -10.785 -11.624 3.064 1.00 95.94 100 LYS A CA 1
ATOM 783 C C . LYS A 1 100 ? -11.259 -10.276 3.627 1.00 95.94 100 LYS A C 1
ATOM 785 O O . LYS A 1 100 ? -10.450 -9.566 4.230 1.00 95.94 100 LYS A O 1
ATOM 790 N N . PRO A 1 101 ? -12.563 -9.954 3.541 1.00 95.06 101 PRO A N 1
ATOM 791 C CA . PRO A 1 101 ? -13.093 -8.747 4.157 1.00 95.06 101 PRO A CA 1
ATOM 792 C C . PRO A 1 101 ? -12.874 -8.762 5.673 1.00 95.06 101 PRO A C 1
ATOM 794 O O . PRO A 1 101 ? -13.159 -9.748 6.360 1.00 95.06 101 PRO A O 1
ATOM 797 N N . LYS A 1 102 ? -12.347 -7.657 6.199 1.00 95.94 102 LYS A N 1
ATOM 798 C CA . LYS A 1 102 ? -12.117 -7.430 7.628 1.00 95.94 102 LYS A CA 1
ATOM 799 C C . LYS A 1 102 ? -13.034 -6.311 8.091 1.00 95.94 102 LYS A C 1
ATOM 801 O O . LYS A 1 102 ? -13.045 -5.229 7.506 1.00 95.94 102 LYS A O 1
ATOM 806 N N . GLN A 1 103 ? -13.787 -6.570 9.155 1.00 96.19 103 GLN A N 1
ATOM 807 C CA . GLN A 1 103 ? -14.646 -5.558 9.754 1.00 96.19 103 GLN A CA 1
ATOM 808 C C . GLN A 1 103 ? -13.792 -4.464 10.400 1.00 96.19 103 GLN A C 1
ATOM 810 O O . GLN A 1 103 ? -12.981 -4.739 11.283 1.00 96.19 103 GLN A O 1
ATOM 815 N N . GLN A 1 104 ? -14.016 -3.229 9.975 1.00 94.94 104 GLN A N 1
ATOM 816 C CA . GLN A 1 104 ? -13.437 -2.025 10.546 1.00 94.94 104 GLN A CA 1
ATOM 817 C C . GLN A 1 104 ? -14.470 -1.305 11.402 1.00 94.94 104 GLN A C 1
ATOM 819 O O . GLN A 1 104 ? -15.676 -1.389 11.152 1.00 94.94 104 GLN A O 1
ATOM 824 N N . ARG A 1 105 ? -13.982 -0.601 12.423 1.00 95.62 105 ARG A N 1
ATOM 825 C CA . ARG A 1 105 ? -14.798 0.180 13.351 1.00 95.62 105 ARG A CA 1
ATOM 826 C C . ARG A 1 105 ? -14.149 1.526 13.597 1.00 95.62 105 ARG A C 1
ATOM 828 O O . ARG A 1 105 ? -12.929 1.626 13.715 1.00 95.62 105 ARG A O 1
ATOM 835 N N . THR A 1 106 ? -14.949 2.577 13.666 1.00 94.00 106 THR A N 1
ATOM 836 C CA . THR A 1 106 ? -14.473 3.903 14.068 1.00 94.00 106 THR A CA 1
ATOM 837 C C . THR A 1 106 ? -15.598 4.670 14.753 1.00 94.00 106 THR A C 1
ATOM 839 O O . THR A 1 106 ? -16.717 4.664 14.240 1.00 94.00 106 THR A O 1
ATOM 842 N N . PRO A 1 107 ? -15.330 5.388 15.859 1.00 96.75 107 PRO A N 1
ATOM 843 C CA . PRO A 1 107 ? -16.341 6.210 16.513 1.00 96.75 107 PRO A CA 1
ATOM 844 C C . PRO A 1 107 ? -16.951 7.254 15.567 1.00 96.75 107 PRO A C 1
ATOM 846 O O . PRO A 1 107 ? -16.233 8.012 14.907 1.00 96.75 107 PRO A O 1
ATOM 849 N N . ILE A 1 108 ? -18.282 7.368 15.557 1.00 95.75 108 ILE A N 1
ATOM 850 C CA . ILE A 1 108 ? -19.022 8.340 14.733 1.00 95.75 108 ILE A CA 1
ATOM 851 C C . ILE A 1 108 ? -18.548 9.763 15.025 1.00 95.75 108 ILE A C 1
ATOM 853 O O . ILE A 1 108 ? -18.408 10.569 14.107 1.00 95.75 108 ILE A O 1
ATOM 857 N N . LYS A 1 109 ? -18.249 10.065 16.295 1.00 95.94 109 LYS A N 1
ATOM 858 C CA . LYS A 1 109 ? -17.725 11.370 16.711 1.00 95.94 109 LYS A CA 1
ATOM 859 C C . LYS A 1 109 ? -16.438 11.727 15.961 1.00 95.94 109 LYS A C 1
ATOM 861 O O . LYS A 1 109 ? -16.351 12.818 15.409 1.00 95.94 109 LYS A O 1
ATOM 866 N N . THR A 1 110 ? -15.490 10.793 15.867 1.00 91.94 110 THR A N 1
ATOM 867 C CA . THR A 1 110 ? -14.218 10.995 15.158 1.00 91.94 110 THR A CA 1
ATOM 868 C C . THR A 1 110 ? -14.429 11.238 13.663 1.00 91.94 110 THR A C 1
ATOM 870 O O . THR A 1 110 ? -13.766 12.094 13.080 1.00 91.94 110 THR A O 1
ATOM 873 N N . VAL A 1 111 ? -15.368 10.526 13.029 1.00 91.56 111 VAL A N 1
ATOM 874 C CA . VAL A 1 111 ? -15.704 10.736 11.607 1.00 91.56 111 VAL A CA 1
ATOM 875 C C . VAL A 1 111 ? -16.393 12.087 11.390 1.00 91.56 111 VAL A C 1
ATOM 877 O O . VAL A 1 111 ? -16.073 12.804 10.440 1.00 91.56 111 VAL A O 1
ATOM 880 N N . ALA A 1 112 ? -17.319 12.457 12.278 1.00 90.00 112 ALA A N 1
ATOM 881 C CA . ALA A 1 112 ? -18.074 13.702 12.201 1.00 90.00 112 ALA A CA 1
ATOM 882 C C . ALA A 1 112 ? -17.183 14.936 12.398 1.00 90.00 112 ALA A C 1
ATOM 884 O O . ALA A 1 112 ? -17.308 15.898 11.645 1.00 90.00 112 ALA A O 1
ATOM 885 N N . GLU A 1 113 ? -16.244 14.892 13.346 1.00 92.50 113 GLU A N 1
ATOM 886 C CA . GLU A 1 113 ? -15.258 15.960 13.573 1.00 92.50 113 GLU A CA 1
ATOM 887 C C . GLU A 1 113 ? -14.373 16.215 12.342 1.00 92.50 113 GLU A C 1
ATOM 889 O O . GLU A 1 113 ? -13.916 17.336 12.134 1.00 92.50 113 GLU A O 1
ATOM 894 N N . ARG A 1 114 ? -14.180 15.198 11.490 1.00 89.94 114 ARG A N 1
ATOM 895 C CA . ARG A 1 114 ? -13.449 15.303 10.216 1.00 89.94 114 ARG A CA 1
ATOM 896 C C . ARG A 1 114 ? -14.328 15.716 9.032 1.00 89.94 114 ARG A C 1
ATOM 898 O O . ARG A 1 114 ? -13.805 15.901 7.941 1.00 89.94 114 ARG A O 1
ATOM 905 N N . GLY A 1 115 ? -15.647 15.818 9.211 1.00 92.62 115 GLY A N 1
ATOM 906 C CA . GLY A 1 115 ? -16.587 16.080 8.116 1.00 92.62 115 GLY A CA 1
ATOM 907 C C . GLY A 1 115 ? -16.704 14.930 7.106 1.00 92.62 115 GLY A C 1
ATOM 908 O O . GLY A 1 115 ? -17.098 15.162 5.971 1.00 92.62 115 GLY A O 1
ATOM 909 N N . MET A 1 116 ? -16.371 13.695 7.500 1.00 91.75 116 MET A N 1
ATOM 910 C CA . MET A 1 116 ? -16.260 12.540 6.590 1.00 91.75 116 MET A CA 1
ATOM 911 C C . MET A 1 116 ? -17.469 11.592 6.647 1.00 91.75 116 MET A C 1
ATOM 913 O O . MET A 1 116 ? -17.389 10.461 6.176 1.00 91.75 116 MET A O 1
ATOM 917 N N . ARG A 1 117 ? -18.592 12.015 7.246 1.00 93.81 117 ARG A N 1
ATOM 918 C CA . ARG A 1 117 ? -19.738 11.123 7.505 1.00 93.81 117 ARG A CA 1
ATOM 919 C C . ARG A 1 117 ? -20.318 10.534 6.217 1.00 93.81 117 ARG A C 1
ATOM 921 O O . ARG A 1 117 ? -20.534 9.326 6.154 1.00 93.81 117 ARG A O 1
ATOM 928 N N . ASP A 1 118 ? -20.523 11.374 5.207 1.00 93.38 118 ASP A N 1
ATOM 929 C CA . ASP A 1 118 ? -21.132 10.956 3.940 1.00 93.38 118 ASP A CA 1
ATOM 930 C C . ASP A 1 118 ? -20.178 10.065 3.143 1.00 93.38 118 ASP A C 1
ATOM 932 O O . ASP A 1 118 ? -20.589 9.017 2.662 1.00 93.38 118 ASP A O 1
ATOM 936 N N . VAL A 1 119 ? -18.875 10.377 3.139 1.00 89.06 119 VAL A N 1
ATOM 937 C CA . VAL A 1 119 ? -17.841 9.513 2.538 1.00 89.06 119 VAL A CA 1
ATOM 938 C C . VAL A 1 119 ? -17.864 8.112 3.154 1.00 89.06 119 VAL A C 1
ATOM 940 O O . VAL A 1 119 ? -17.761 7.117 2.440 1.00 89.06 119 VAL A O 1
ATOM 943 N N . TYR A 1 120 ? -18.040 8.010 4.476 1.00 90.00 120 TYR A N 1
ATOM 944 C CA . TYR A 1 120 ? -18.124 6.709 5.135 1.00 90.00 120 TYR A CA 1
ATOM 945 C C . TYR A 1 120 ? -19.356 5.914 4.718 1.00 90.00 120 TYR A C 1
ATOM 947 O O . TYR A 1 120 ? -19.250 4.724 4.428 1.00 90.00 120 TYR A O 1
ATOM 955 N N . LYS A 1 121 ? -20.514 6.560 4.622 1.00 92.38 121 LYS A N 1
ATOM 956 C CA . LYS A 1 121 ? -21.743 5.879 4.208 1.00 92.38 121 LYS A CA 1
ATOM 957 C C . LYS A 1 121 ? -21.738 5.506 2.734 1.00 92.38 121 LYS A C 1
ATOM 959 O O . LYS A 1 121 ? -22.024 4.364 2.393 1.00 92.38 121 LYS A O 1
ATOM 964 N N . GLU A 1 122 ? -21.435 6.465 1.872 1.00 90.44 122 GLU A N 1
ATOM 965 C CA . GLU A 1 122 ? -21.613 6.330 0.429 1.00 90.44 122 GLU A CA 1
ATOM 966 C C . GLU A 1 122 ? -20.475 5.542 -0.211 1.00 90.44 122 GLU A C 1
ATOM 968 O O . GLU A 1 122 ? -20.723 4.715 -1.086 1.00 90.44 122 GLU A O 1
ATOM 973 N N . THR A 1 123 ? -19.238 5.746 0.250 1.00 85.38 123 THR A N 1
ATOM 974 C CA . THR A 1 123 ? -18.069 5.145 -0.396 1.00 85.38 123 THR A CA 1
ATOM 975 C C . THR A 1 123 ? -17.608 3.856 0.270 1.00 85.38 123 THR A C 1
ATOM 977 O O . THR A 1 123 ? -17.273 2.898 -0.425 1.00 85.38 123 THR A O 1
ATOM 980 N N . PHE A 1 124 ? -17.607 3.802 1.606 1.00 87.25 124 PHE A N 1
ATOM 981 C CA . PHE A 1 124 ? -17.241 2.583 2.342 1.00 87.25 124 PHE A CA 1
ATOM 982 C C . PHE A 1 124 ? -18.430 1.652 2.603 1.00 87.25 124 PHE A C 1
ATOM 984 O O . PHE A 1 124 ? -18.232 0.546 3.100 1.00 87.25 124 PHE A O 1
ATOM 991 N N . GLY A 1 125 ? -19.663 2.079 2.306 1.00 92.06 125 GLY A N 1
ATOM 992 C CA . GLY A 1 125 ? -20.858 1.321 2.680 1.00 92.06 125 GLY A CA 1
ATOM 993 C C . GLY A 1 125 ? -21.006 1.176 4.198 1.00 92.06 125 GLY A C 1
ATOM 994 O O . GLY A 1 125 ? -21.576 0.190 4.667 1.00 92.06 125 GLY A O 1
ATOM 995 N N . ALA A 1 126 ? -20.452 2.116 4.974 1.00 94.81 126 ALA A N 1
ATOM 996 C CA . ALA A 1 126 ? -20.418 2.010 6.422 1.00 94.81 126 ALA A CA 1
ATOM 997 C C . ALA A 1 126 ? -21.817 2.129 7.032 1.00 94.81 126 ALA A C 1
ATOM 999 O O . ALA A 1 126 ? -22.618 2.998 6.677 1.00 94.81 126 ALA A O 1
ATOM 1000 N N . GLN A 1 127 ? -22.080 1.275 8.014 1.00 96.88 127 GLN A N 1
ATOM 1001 C CA . GLN A 1 127 ? -23.309 1.240 8.791 1.00 96.88 127 GLN A CA 1
ATOM 1002 C C . GLN A 1 127 ? -23.071 1.861 10.166 1.00 96.88 127 GLN A C 1
ATOM 1004 O O . GLN A 1 127 ? -22.020 1.661 10.770 1.00 96.88 127 GLN A O 1
ATOM 1009 N N . GLU A 1 128 ? -24.047 2.608 10.676 1.00 97.00 128 GLU A N 1
ATOM 1010 C CA . GLU A 1 128 ? -24.010 3.104 12.055 1.00 97.00 128 GLU A CA 1
ATOM 1011 C C . GLU A 1 128 ? -24.517 2.000 12.990 1.00 97.00 128 GLU A C 1
ATOM 1013 O O . GLU A 1 128 ? -25.672 1.582 12.894 1.00 97.00 128 GLU A O 1
ATOM 1018 N N . VAL A 1 129 ? -23.653 1.520 13.884 1.00 97.56 129 VAL A N 1
ATOM 1019 C CA . VAL A 1 129 ? -23.971 0.500 14.889 1.00 97.56 129 VAL A CA 1
ATOM 1020 C C . VAL A 1 129 ? -23.620 1.068 16.258 1.00 97.56 129 VAL A C 1
ATOM 1022 O O . VAL A 1 129 ? -22.457 1.103 16.651 1.00 97.56 129 VAL A O 1
ATOM 1025 N N . GLY A 1 130 ? -24.633 1.539 16.987 1.00 96.50 130 GLY A N 1
ATOM 1026 C CA . GLY A 1 130 ? -24.409 2.268 18.235 1.00 96.50 130 GLY A CA 1
ATOM 1027 C C . GLY A 1 130 ? -23.746 3.622 17.973 1.00 96.50 130 GLY A C 1
ATOM 1028 O O . GLY A 1 130 ? -24.284 4.439 17.228 1.00 96.50 130 GLY A O 1
ATOM 1029 N N . ASP A 1 131 ? -22.595 3.862 18.596 1.00 97.12 131 ASP A N 1
ATOM 1030 C CA . ASP A 1 131 ? -21.780 5.070 18.442 1.00 97.12 131 ASP A CA 1
ATOM 1031 C C . ASP A 1 131 ? -20.607 4.898 17.460 1.00 97.12 131 ASP A C 1
ATOM 1033 O O . ASP A 1 131 ? -19.749 5.780 17.356 1.00 97.12 131 ASP A O 1
ATOM 1037 N N . GLU A 1 132 ? -20.594 3.806 16.692 1.00 97.69 132 GLU A N 1
ATOM 1038 C CA . GLU A 1 132 ? -19.546 3.477 15.727 1.00 97.69 132 GLU A CA 1
ATOM 1039 C C . GLU A 1 132 ? -20.071 3.405 14.289 1.00 97.69 132 GLU A C 1
ATOM 1041 O O . GLU A 1 132 ? -21.196 2.980 14.023 1.00 97.69 132 GLU A O 1
ATOM 1046 N N . PHE A 1 133 ? -19.211 3.773 13.343 1.00 96.88 133 PHE A N 1
ATOM 1047 C CA . PHE A 1 133 ? -19.297 3.304 11.969 1.00 96.88 133 PHE A CA 1
ATOM 1048 C C . PHE A 1 133 ? -18.630 1.942 11.850 1.00 96.88 133 PHE A C 1
ATOM 1050 O O . PHE A 1 133 ? -17.510 1.760 12.329 1.00 96.88 133 PHE A O 1
ATOM 1057 N N . VAL A 1 134 ? -19.300 1.022 11.163 1.00 96.75 134 VAL A N 1
ATOM 1058 C CA . VAL A 1 134 ? -18.826 -0.329 10.877 1.00 96.75 134 VAL A CA 1
ATOM 1059 C C . VAL A 1 134 ? -18.865 -0.561 9.373 1.00 96.75 134 VAL A C 1
ATOM 1061 O O . VAL A 1 134 ? -19.900 -0.347 8.747 1.00 96.75 134 VAL A O 1
ATOM 1064 N N . TRP A 1 135 ? -17.757 -0.998 8.784 1.00 95.00 135 TRP A N 1
ATOM 1065 C CA . TRP A 1 135 ? -17.685 -1.363 7.366 1.00 95.00 135 TRP A CA 1
ATOM 1066 C C . TRP A 1 135 ? -16.765 -2.561 7.169 1.00 95.00 135 TRP A C 1
ATOM 1068 O O . TRP A 1 135 ? -16.032 -2.946 8.078 1.00 95.00 135 TRP A O 1
ATOM 1078 N N . GLU A 1 136 ? -16.814 -3.168 5.991 1.00 94.94 136 GLU A N 1
ATOM 1079 C CA . GLU A 1 136 ? -15.883 -4.223 5.609 1.00 94.94 136 GLU A CA 1
ATOM 1080 C C . GLU A 1 136 ? -14.833 -3.668 4.655 1.00 94.94 136 GLU A C 1
ATOM 1082 O O . GLU A 1 136 ? -15.132 -2.871 3.766 1.00 94.94 136 GLU A O 1
ATOM 1087 N N . GLN A 1 137 ? -13.588 -4.082 4.858 1.00 94.81 137 GLN A N 1
ATOM 1088 C CA . GLN A 1 137 ? -12.472 -3.661 4.032 1.00 94.81 137 GLN A CA 1
ATOM 1089 C C . GLN A 1 137 ? -11.487 -4.810 3.857 1.00 94.81 137 GLN A C 1
ATOM 1091 O O . GLN A 1 137 ? -11.144 -5.501 4.817 1.00 94.81 137 GLN A O 1
ATOM 1096 N N . ASN A 1 138 ? -11.000 -4.986 2.637 1.00 96.25 138 ASN A N 1
ATOM 1097 C CA . ASN A 1 138 ? -9.890 -5.876 2.346 1.00 96.25 138 ASN A CA 1
ATOM 1098 C C . ASN A 1 138 ? -8.606 -5.124 2.687 1.00 96.25 138 ASN A C 1
ATOM 1100 O O . ASN A 1 138 ? -8.400 -4.015 2.197 1.00 96.25 138 ASN A O 1
ATOM 1104 N N . MET A 1 139 ? -7.769 -5.679 3.564 1.00 96.94 139 MET A N 1
ATOM 1105 C CA . MET A 1 139 ? -6.518 -5.025 3.951 1.00 96.94 139 MET A CA 1
ATOM 1106 C C . MET A 1 139 ? -5.457 -6.010 4.423 1.00 96.94 139 MET A C 1
ATOM 1108 O O . MET A 1 139 ? -5.760 -6.999 5.093 1.00 96.94 139 MET A O 1
ATOM 1112 N N . ILE A 1 140 ? -4.201 -5.694 4.141 1.00 97.62 140 ILE A N 1
ATOM 1113 C CA . ILE A 1 140 ? -3.025 -6.369 4.681 1.00 97.62 140 ILE A CA 1
ATOM 1114 C C . ILE A 1 140 ? -1.937 -5.329 4.928 1.00 97.62 140 ILE A C 1
ATOM 1116 O O . ILE A 1 140 ? -1.643 -4.528 4.051 1.00 97.62 140 ILE A O 1
ATOM 1120 N N . TYR A 1 141 ? -1.327 -5.347 6.113 1.00 97.38 141 TYR A N 1
ATOM 1121 C CA . TYR A 1 141 ? -0.218 -4.459 6.459 1.00 97.38 141 TYR A CA 1
ATOM 1122 C C . TYR A 1 141 ? 0.929 -5.275 7.031 1.00 97.38 141 TYR A C 1
ATOM 1124 O O . TYR A 1 141 ? 0.748 -6.036 7.982 1.00 97.38 141 TYR A O 1
ATOM 1132 N N . LEU A 1 142 ? 2.109 -5.097 6.454 1.00 97.88 142 LEU A N 1
ATOM 1133 C CA . LEU A 1 142 ? 3.326 -5.808 6.797 1.00 97.88 142 LEU A CA 1
ATOM 1134 C C . LEU A 1 142 ? 4.287 -4.837 7.493 1.00 97.88 142 LEU A C 1
ATOM 1136 O O . LEU A 1 142 ? 4.566 -3.765 6.949 1.00 97.88 142 LEU A O 1
ATOM 1140 N N . PRO A 1 143 ? 4.811 -5.168 8.686 1.00 98.00 143 PRO A N 1
ATOM 1141 C CA . PRO A 1 143 ? 5.920 -4.420 9.264 1.00 98.00 143 PRO A CA 1
ATOM 1142 C C . PRO A 1 143 ? 7.121 -4.455 8.320 1.00 98.00 143 PRO A C 1
ATOM 1144 O O . PRO A 1 143 ? 7.494 -5.528 7.844 1.00 98.00 143 PRO A O 1
ATOM 1147 N N . VAL A 1 144 ? 7.765 -3.310 8.087 1.00 98.00 144 VAL A N 1
ATOM 1148 C CA . VAL A 1 144 ? 8.918 -3.223 7.175 1.00 98.00 144 VAL A CA 1
ATOM 1149 C C . VAL A 1 144 ? 10.066 -4.136 7.635 1.00 98.00 144 VAL A C 1
ATOM 1151 O O . VAL A 1 144 ? 10.728 -4.759 6.806 1.00 98.00 144 VAL A O 1
ATOM 1154 N N . LYS A 1 145 ? 10.249 -4.312 8.955 1.00 97.38 145 LYS A N 1
ATOM 1155 C CA . LYS A 1 145 ? 11.212 -5.269 9.544 1.00 97.38 145 LYS A CA 1
ATOM 1156 C C . LYS A 1 145 ? 10.904 -6.745 9.258 1.00 97.38 145 LYS A C 1
ATOM 1158 O O . LYS A 1 145 ? 11.776 -7.586 9.453 1.00 97.38 145 LYS A O 1
ATOM 1163 N N . SER A 1 146 ? 9.684 -7.069 8.841 1.00 97.94 146 SER A N 1
ATOM 1164 C CA . SER A 1 146 ? 9.225 -8.442 8.597 1.00 97.94 146 SER A CA 1
ATOM 1165 C C . SER A 1 146 ? 9.070 -8.773 7.113 1.00 97.94 146 SER A C 1
ATOM 1167 O O . SER A 1 146 ? 8.654 -9.884 6.792 1.00 97.94 146 SER A O 1
ATOM 1169 N N . LEU A 1 147 ? 9.383 -7.835 6.212 1.00 98.44 147 LEU A N 1
ATOM 1170 C CA . LEU A 1 147 ? 9.342 -8.088 4.775 1.00 98.44 147 LEU A CA 1
ATOM 1171 C C . LEU A 1 147 ? 10.366 -9.158 4.391 1.00 98.44 147 LEU A C 1
ATOM 1173 O O . LEU A 1 147 ? 11.499 -9.168 4.878 1.00 98.44 147 LEU A O 1
ATOM 1177 N N . THR A 1 148 ? 9.982 -10.038 3.469 1.00 98.50 148 THR A N 1
ATOM 1178 C CA . THR A 1 148 ? 10.950 -10.919 2.806 1.00 98.50 148 THR A CA 1
ATOM 1179 C C . THR A 1 148 ? 11.948 -10.087 1.988 1.00 98.50 148 THR A C 1
ATOM 1181 O O . THR A 1 148 ? 11.647 -8.942 1.641 1.00 98.50 148 THR A O 1
ATOM 1184 N N . PRO A 1 149 ? 13.119 -10.630 1.604 1.00 98.44 149 PRO A N 1
ATOM 1185 C CA . PRO A 1 149 ? 14.056 -9.901 0.748 1.00 98.44 149 PRO A CA 1
ATOM 1186 C C . PRO A 1 149 ? 13.428 -9.387 -0.558 1.00 98.44 149 PRO A C 1
ATOM 1188 O O . PRO A 1 149 ? 13.698 -8.259 -0.959 1.00 98.44 149 PRO A O 1
ATOM 1191 N N . ALA A 1 150 ? 12.544 -10.174 -1.184 1.00 98.06 150 ALA A N 1
ATOM 1192 C CA . ALA A 1 150 ? 11.845 -9.768 -2.405 1.00 98.06 150 ALA A CA 1
ATOM 1193 C C . ALA A 1 150 ? 10.855 -8.620 -2.146 1.00 98.06 150 ALA A C 1
ATOM 1195 O O . ALA A 1 150 ? 10.851 -7.628 -2.870 1.00 98.06 150 ALA A O 1
ATOM 1196 N N . GLN A 1 151 ? 10.070 -8.712 -1.066 1.00 98.62 151 GLN A N 1
ATOM 1197 C CA . GLN A 1 151 ? 9.167 -7.640 -0.637 1.00 98.62 151 GLN A CA 1
ATOM 1198 C C . GLN A 1 151 ? 9.925 -6.358 -0.296 1.00 98.62 151 GLN A C 1
ATOM 1200 O O . GLN A 1 151 ? 9.493 -5.272 -0.665 1.00 98.62 151 GLN A O 1
ATOM 1205 N N . ARG A 1 152 ? 11.063 -6.474 0.395 1.00 98.06 152 ARG A N 1
ATOM 1206 C CA . ARG A 1 152 ? 11.898 -5.332 0.765 1.00 98.06 152 ARG A CA 1
ATOM 1207 C C . ARG A 1 152 ? 12.471 -4.638 -0.469 1.00 98.06 152 ARG A C 1
ATOM 1209 O O . ARG A 1 152 ? 12.383 -3.420 -0.544 1.00 98.06 152 ARG A O 1
ATOM 1216 N N . ALA A 1 153 ? 12.991 -5.396 -1.433 1.00 98.19 153 ALA A N 1
ATOM 1217 C CA . ALA A 1 153 ? 13.504 -4.839 -2.683 1.00 98.19 153 ALA A CA 1
ATOM 1218 C C . ALA A 1 153 ? 12.402 -4.121 -3.485 1.00 98.19 153 ALA A C 1
ATOM 1220 O O . ALA A 1 153 ? 12.592 -2.989 -3.922 1.00 98.19 153 ALA A O 1
ATOM 1221 N N . ALA A 1 154 ? 11.219 -4.730 -3.615 1.00 98.12 154 ALA A N 1
ATOM 1222 C CA . ALA A 1 154 ? 10.086 -4.090 -4.281 1.00 98.12 154 ALA A CA 1
ATOM 1223 C C . ALA A 1 154 ? 9.575 -2.851 -3.518 1.00 98.12 154 ALA A C 1
ATOM 1225 O O . ALA A 1 154 ? 9.200 -1.857 -4.135 1.00 98.12 154 ALA A O 1
ATOM 1226 N N . PHE A 1 155 ? 9.617 -2.867 -2.181 1.00 98.00 155 PHE A N 1
ATOM 1227 C CA . PHE A 1 155 ? 9.315 -1.688 -1.371 1.00 98.00 155 PHE A CA 1
ATOM 1228 C C . PHE A 1 155 ? 10.333 -0.558 -1.596 1.00 98.00 155 P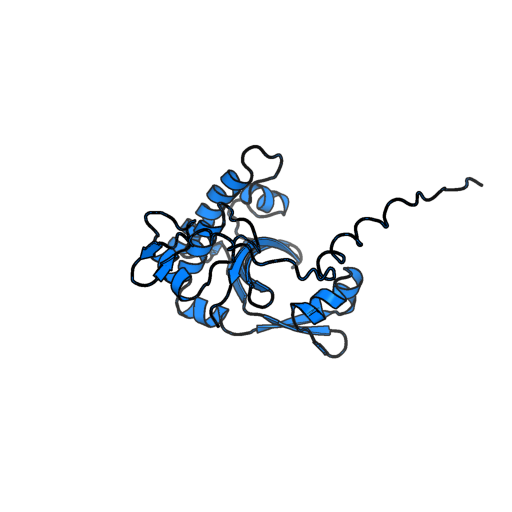HE A C 1
ATOM 1230 O O . PHE A 1 155 ? 9.947 0.596 -1.743 1.00 98.00 155 PHE A O 1
ATOM 1237 N N . GLU A 1 156 ? 11.625 -0.869 -1.694 1.00 97.44 156 GLU A N 1
ATOM 1238 C CA . GLU A 1 156 ? 12.665 0.126 -1.985 1.00 97.44 156 GLU A CA 1
ATOM 1239 C C . GLU A 1 156 ? 12.532 0.726 -3.394 1.00 97.44 156 GLU A C 1
ATOM 1241 O O . GLU A 1 156 ? 12.787 1.919 -3.580 1.00 97.44 156 GLU A O 1
ATOM 1246 N N . ASN A 1 157 ? 12.040 -0.048 -4.368 1.00 97.38 157 ASN A N 1
ATOM 1247 C CA . ASN A 1 157 ? 11.720 0.464 -5.704 1.00 97.38 157 ASN A CA 1
ATOM 1248 C C . ASN A 1 157 ? 10.624 1.542 -5.677 1.00 97.38 157 ASN A C 1
ATOM 1250 O O . ASN A 1 157 ? 10.648 2.444 -6.515 1.00 97.38 157 ASN A O 1
ATOM 1254 N N . LEU A 1 158 ? 9.711 1.525 -4.697 1.00 97.31 158 LEU A N 1
ATOM 1255 C CA . LEU A 1 158 ? 8.732 2.606 -4.532 1.00 97.31 158 LEU A CA 1
ATOM 1256 C C . LEU A 1 158 ? 9.405 3.936 -4.189 1.00 97.31 158 LEU A C 1
ATOM 1258 O O . LEU A 1 158 ? 8.933 4.980 -4.629 1.00 97.31 158 LEU A O 1
ATOM 1262 N N . PHE A 1 159 ? 10.528 3.934 -3.462 1.00 97.25 159 PHE A N 1
ATOM 1263 C CA . PHE A 1 159 ? 11.268 5.172 -3.205 1.00 97.25 159 PHE A CA 1
ATOM 1264 C C . PHE A 1 159 ? 11.860 5.740 -4.493 1.00 97.25 159 PHE A C 1
ATOM 1266 O O . PHE A 1 159 ? 11.797 6.949 -4.707 1.00 97.25 159 PHE A O 1
ATOM 1273 N N . VAL A 1 160 ? 12.389 4.880 -5.367 1.00 96.88 160 VAL A N 1
ATOM 1274 C CA . VAL A 1 160 ? 12.901 5.290 -6.682 1.00 96.88 160 VAL A CA 1
ATOM 1275 C C . VAL A 1 160 ? 11.775 5.875 -7.536 1.00 96.88 160 VAL A C 1
ATOM 1277 O O . VAL A 1 160 ? 11.911 6.996 -8.020 1.00 96.88 160 VAL A O 1
ATOM 1280 N N . ALA A 1 161 ? 10.644 5.174 -7.638 1.00 96.38 161 ALA A N 1
ATOM 1281 C CA . ALA A 1 161 ? 9.484 5.636 -8.396 1.00 96.38 161 ALA A CA 1
ATOM 1282 C C . ALA A 1 161 ? 8.900 6.947 -7.837 1.00 96.38 161 ALA A C 1
ATOM 1284 O O . ALA A 1 161 ? 8.584 7.854 -8.601 1.00 96.38 161 ALA A O 1
ATOM 1285 N N . SER A 1 162 ? 8.832 7.097 -6.508 1.00 96.44 162 SER A N 1
ATOM 1286 C CA . SER A 1 162 ? 8.359 8.339 -5.880 1.00 96.44 162 SER A CA 1
ATOM 1287 C C . SER A 1 162 ? 9.278 9.527 -6.176 1.00 96.44 162 SER A C 1
ATOM 1289 O O . SER A 1 162 ? 8.793 10.623 -6.425 1.00 96.44 162 SER A O 1
ATOM 1291 N N . LYS A 1 163 ? 10.603 9.316 -6.213 1.00 95.25 163 LYS A N 1
ATOM 1292 C CA . LYS A 1 163 ? 11.575 10.360 -6.575 1.00 95.25 163 LYS A CA 1
ATOM 1293 C C . LYS A 1 163 ? 11.413 10.816 -8.017 1.00 95.25 163 LYS A C 1
ATOM 1295 O O . LYS A 1 163 ? 11.598 11.996 -8.294 1.00 95.25 163 LYS A O 1
ATOM 1300 N N . GLU A 1 164 ? 11.106 9.889 -8.920 1.00 94.56 164 GLU A N 1
ATOM 1301 C CA . GLU A 1 164 ? 10.821 10.204 -10.318 1.00 94.56 164 GLU A CA 1
ATOM 1302 C C . GLU A 1 164 ? 9.520 11.000 -10.456 1.00 94.56 164 GLU A C 1
ATOM 1304 O O . GLU A 1 164 ? 9.496 12.007 -11.157 1.00 94.56 164 GLU A O 1
ATOM 1309 N N . GLU A 1 165 ? 8.467 10.601 -9.741 1.00 92.19 165 GLU A N 1
ATOM 1310 C CA . GLU A 1 165 ? 7.170 11.283 -9.764 1.00 92.19 165 GLU A CA 1
ATOM 1311 C C . GLU A 1 165 ? 7.267 12.741 -9.295 1.00 92.19 165 GLU A C 1
ATOM 1313 O O . GLU A 1 165 ? 6.692 13.631 -9.922 1.00 92.19 165 GLU A O 1
ATOM 1318 N N . VAL A 1 166 ? 8.034 13.003 -8.233 1.00 92.25 166 VAL A N 1
ATOM 1319 C CA . VAL A 1 166 ? 8.215 14.363 -7.696 1.00 92.25 166 VAL A CA 1
ATOM 1320 C C . VAL A 1 166 ? 9.387 15.117 -8.336 1.00 92.25 166 VAL A C 1
ATOM 1322 O O . VAL A 1 166 ? 9.688 16.246 -7.932 1.00 92.25 166 VAL A O 1
ATOM 1325 N N . ALA A 1 167 ? 10.063 14.545 -9.339 1.00 90.31 167 ALA A N 1
ATOM 1326 C CA . ALA A 1 167 ? 11.238 15.155 -9.952 1.00 90.31 167 ALA A CA 1
ATOM 1327 C C . ALA A 1 167 ? 10.902 16.516 -10.587 1.00 90.31 167 ALA A C 1
ATOM 1329 O O . ALA A 1 167 ? 10.054 16.639 -11.467 1.00 90.31 167 ALA A O 1
ATOM 1330 N N . GLY A 1 168 ? 11.606 17.563 -10.148 1.00 81.94 168 GLY A N 1
ATOM 1331 C CA . GLY A 1 168 ? 11.365 18.936 -10.607 1.00 81.94 168 GLY A CA 1
ATOM 1332 C C . GLY A 1 168 ? 10.231 19.661 -9.871 1.00 81.94 168 GLY A C 1
ATOM 1333 O O . GLY A 1 168 ? 9.907 20.791 -10.235 1.00 81.94 168 GLY A O 1
ATOM 1334 N N . THR A 1 169 ? 9.662 19.052 -8.828 1.00 87.81 169 THR A N 1
ATOM 1335 C CA . THR A 1 169 ? 8.691 19.682 -7.921 1.00 87.81 169 THR A CA 1
ATOM 1336 C C . THR A 1 169 ? 9.350 20.080 -6.590 1.00 87.81 169 THR A C 1
ATOM 1338 O O . THR A 1 169 ? 10.525 19.796 -6.352 1.00 87.81 169 THR A O 1
ATOM 1341 N N . SER A 1 170 ? 8.613 20.783 -5.725 1.00 82.44 170 SER A N 1
ATOM 1342 C CA . SER A 1 170 ? 9.032 21.054 -4.339 1.00 82.44 170 SER A CA 1
ATOM 1343 C C . SER A 1 170 ? 8.618 19.964 -3.349 1.00 82.44 170 SER A C 1
ATOM 1345 O O . SER A 1 170 ? 8.852 20.127 -2.150 1.00 82.44 170 SER A O 1
ATOM 1347 N N . ASP A 1 171 ? 7.939 18.926 -3.826 1.00 87.44 171 ASP A N 1
ATOM 1348 C CA . ASP A 1 171 ? 7.352 17.905 -2.972 1.00 87.44 171 ASP A CA 1
ATOM 1349 C C . ASP A 1 171 ? 8.432 16.927 -2.493 1.00 87.44 171 ASP A C 1
ATOM 1351 O O . ASP A 1 171 ? 9.457 16.717 -3.145 1.00 87.44 171 ASP A O 1
ATOM 1355 N N . ASP A 1 172 ? 8.224 16.361 -1.305 1.00 91.25 172 ASP A N 1
ATOM 1356 C CA . ASP A 1 172 ? 9.140 15.372 -0.744 1.00 91.25 172 ASP A CA 1
ATOM 1357 C C . ASP A 1 172 ? 8.925 14.010 -1.411 1.00 91.25 172 ASP A C 1
ATOM 1359 O O . ASP A 1 172 ? 7.784 13.576 -1.577 1.00 91.25 172 ASP A O 1
ATOM 1363 N N . ASP A 1 173 ? 10.011 13.288 -1.700 1.00 94.62 173 ASP A N 1
ATOM 1364 C CA . ASP A 1 173 ? 9.894 11.869 -2.036 1.00 94.62 173 ASP A CA 1
ATOM 1365 C C . ASP A 1 173 ? 9.400 11.046 -0.834 1.00 94.62 173 ASP A C 1
ATOM 1367 O O . ASP A 1 173 ? 9.476 11.477 0.324 1.00 94.62 173 ASP A O 1
ATOM 1371 N N . LEU A 1 174 ? 8.897 9.837 -1.100 1.00 95.44 174 LEU A N 1
ATOM 1372 C CA . LEU A 1 174 ? 8.252 8.999 -0.089 1.00 95.44 174 LEU A CA 1
ATOM 1373 C C . LEU A 1 174 ? 9.156 8.726 1.124 1.00 95.44 174 LEU A C 1
ATOM 1375 O O . LEU A 1 174 ? 8.671 8.705 2.255 1.00 95.44 174 LEU A O 1
ATOM 1379 N N . LEU A 1 175 ? 10.463 8.531 0.923 1.00 96.69 175 LEU A N 1
ATOM 1380 C CA . LEU A 1 175 ? 11.381 8.237 2.023 1.00 96.69 175 LEU A CA 1
ATOM 1381 C C . LEU A 1 175 ? 11.571 9.466 2.919 1.00 96.69 175 LEU A C 1
ATOM 1383 O O . LEU A 1 175 ? 11.485 9.365 4.144 1.00 96.69 175 LEU A O 1
ATOM 1387 N N . VAL A 1 176 ? 11.777 10.637 2.312 1.00 96.19 176 VAL A N 1
ATOM 1388 C CA . VAL A 1 176 ? 11.866 11.908 3.047 1.00 96.19 176 VAL A CA 1
ATOM 1389 C C . VAL A 1 176 ? 10.564 12.185 3.800 1.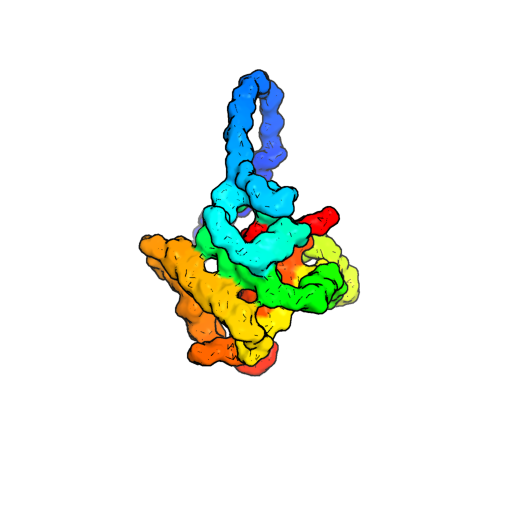00 96.19 176 VAL A C 1
ATOM 1391 O O . VAL A 1 176 ? 10.600 12.586 4.967 1.00 96.19 176 VAL A O 1
ATOM 1394 N N . HIS A 1 177 ? 9.419 11.925 3.168 1.00 95.25 177 HIS A N 1
ATOM 1395 C CA . HIS A 1 177 ? 8.110 12.077 3.789 1.00 95.25 177 HIS A CA 1
ATOM 1396 C C . HIS A 1 177 ? 7.952 11.185 5.031 1.00 95.25 177 HIS A C 1
ATOM 1398 O O . HIS A 1 177 ? 7.556 11.672 6.092 1.00 95.25 177 HIS A O 1
ATOM 1404 N N . LEU A 1 178 ? 8.327 9.903 4.943 1.00 95.88 178 LEU A N 1
ATOM 1405 C CA . LEU A 1 178 ? 8.300 8.978 6.081 1.00 95.88 178 LEU A CA 1
ATOM 1406 C C . LEU A 1 178 ? 9.159 9.481 7.251 1.00 95.88 178 LEU A C 1
ATOM 1408 O O . LEU A 1 178 ? 8.699 9.469 8.394 1.00 95.88 178 LEU A O 1
ATOM 1412 N N . TYR A 1 179 ? 10.365 9.992 6.990 1.00 95.94 179 TYR A N 1
ATOM 1413 C CA . TYR A 1 179 ? 11.211 10.557 8.047 1.00 95.94 179 TYR A CA 1
ATOM 1414 C C . TYR A 1 179 ? 10.609 11.809 8.687 1.00 95.94 179 TYR A C 1
ATOM 1416 O O . TYR A 1 179 ? 10.659 11.954 9.908 1.00 95.94 179 TYR A O 1
ATOM 1424 N N . LYS A 1 180 ? 9.970 12.692 7.908 1.00 94.44 180 LYS A N 1
ATOM 1425 C CA . LYS A 1 180 ? 9.248 13.853 8.462 1.00 94.44 180 LYS A CA 1
ATOM 1426 C C . LYS A 1 180 ? 8.070 13.447 9.346 1.00 94.44 180 LYS A C 1
ATOM 1428 O O . LYS A 1 180 ? 7.732 14.177 10.275 1.00 94.44 180 LYS A O 1
ATOM 1433 N N . LEU A 1 181 ? 7.473 12.287 9.082 1.00 92.94 181 LEU A N 1
ATOM 1434 C CA . LEU A 1 181 ? 6.441 11.701 9.932 1.00 92.94 181 LEU A CA 1
ATOM 1435 C C . LEU A 1 181 ? 6.995 10.991 11.170 1.00 92.94 181 LEU A C 1
ATOM 1437 O O . LEU A 1 181 ? 6.201 10.587 12.006 1.00 92.94 181 LEU A O 1
ATOM 1441 N N . GLY A 1 182 ? 8.315 10.868 11.329 1.00 94.38 182 GLY A N 1
ATOM 1442 C CA . GLY A 1 182 ? 8.936 10.217 12.484 1.00 94.38 182 GLY A CA 1
ATOM 1443 C C . GLY A 1 182 ? 9.239 8.732 12.284 1.00 94.38 182 GLY A C 1
ATOM 1444 O O . GLY A 1 182 ? 9.381 8.006 13.268 1.00 94.38 182 GLY A O 1
ATOM 1445 N N . ALA A 1 183 ? 9.334 8.258 11.038 1.00 95.88 183 ALA A N 1
ATOM 1446 C CA . ALA A 1 183 ? 9.923 6.951 10.772 1.00 95.88 183 ALA A CA 1
ATOM 1447 C C . ALA A 1 183 ? 11.388 6.905 11.249 1.00 95.88 183 ALA A C 1
ATOM 1449 O O . ALA A 1 183 ? 12.130 7.878 11.106 1.00 95.88 183 ALA A O 1
ATOM 1450 N N . GLU A 1 184 ? 11.800 5.771 11.806 1.00 96.12 184 GLU A N 1
ATOM 1451 C CA . GLU A 1 184 ? 13.195 5.495 12.150 1.00 96.12 184 GLU A CA 1
ATOM 1452 C C . GLU A 1 184 ? 14.041 5.305 10.884 1.00 96.12 184 GLU A C 1
ATOM 1454 O O . GLU A 1 184 ? 13.516 4.950 9.831 1.00 96.12 184 GLU A O 1
ATOM 1459 N N . GLU A 1 185 ? 15.359 5.496 10.980 1.00 95.69 185 GLU A N 1
ATOM 1460 C CA . GLU A 1 185 ? 16.283 5.353 9.841 1.00 95.69 185 GLU A CA 1
ATOM 1461 C C . GLU A 1 185 ? 16.240 3.947 9.212 1.00 95.69 185 GLU A C 1
ATOM 1463 O O . GLU A 1 185 ? 16.343 3.797 7.998 1.00 95.69 185 GLU A O 1
ATOM 1468 N N . ASP A 1 186 ? 16.022 2.905 10.022 1.00 95.88 186 ASP A N 1
ATOM 1469 C CA . ASP A 1 186 ? 15.853 1.523 9.549 1.00 95.88 186 ASP A CA 1
ATOM 1470 C C . ASP A 1 186 ? 14.401 1.190 9.136 1.00 95.88 186 ASP A C 1
ATOM 1472 O O . ASP A 1 186 ? 14.107 0.053 8.744 1.00 95.88 186 ASP A O 1
ATOM 1476 N N . LEU A 1 187 ? 13.506 2.184 9.210 1.00 97.25 187 LEU A N 1
ATOM 1477 C CA . LEU A 1 187 ? 12.063 2.122 8.972 1.00 97.25 187 LEU A CA 1
ATOM 1478 C C . LEU A 1 187 ? 11.337 1.108 9.860 1.00 97.25 187 LEU A C 1
ATOM 1480 O O . LEU A 1 187 ? 10.289 0.576 9.491 1.00 97.25 187 LEU A O 1
ATOM 1484 N N . SER A 1 188 ? 11.875 0.794 11.036 1.00 96.06 188 SER A N 1
ATOM 1485 C CA . SER A 1 188 ? 11.350 -0.328 11.802 1.00 96.06 188 SER A CA 1
ATOM 1486 C C . SER A 1 188 ? 10.018 -0.122 12.485 1.00 96.06 188 SER A C 1
ATOM 1488 O O . SER A 1 188 ? 9.301 -1.087 12.756 1.00 96.06 188 SER A O 1
ATOM 1490 N N . ASN A 1 189 ? 9.677 1.136 12.709 1.00 96.62 189 ASN A N 1
ATOM 1491 C CA . ASN A 1 189 ? 8.376 1.564 13.178 1.00 96.62 189 ASN A CA 1
ATOM 1492 C C . ASN A 1 189 ? 7.374 1.766 12.028 1.00 96.62 189 ASN A C 1
ATOM 1494 O O . ASN A 1 189 ? 6.278 2.268 12.271 1.00 96.62 189 ASN A O 1
ATOM 1498 N N . VAL A 1 190 ? 7.713 1.385 10.790 1.00 97.50 190 VAL A N 1
ATOM 1499 C CA . VAL A 1 190 ? 6.839 1.525 9.619 1.00 97.50 190 VAL A CA 1
ATOM 1500 C C . VAL A 1 190 ? 6.162 0.201 9.272 1.00 97.50 190 VAL A C 1
ATOM 1502 O O . VAL A 1 190 ? 6.767 -0.875 9.273 1.00 97.50 190 VAL A O 1
ATOM 1505 N N . ARG A 1 191 ? 4.880 0.289 8.926 1.00 97.69 191 ARG A N 1
ATOM 1506 C CA . ARG A 1 191 ? 4.101 -0.753 8.259 1.00 97.69 191 ARG A CA 1
ATOM 1507 C C . ARG A 1 191 ? 3.720 -0.264 6.870 1.00 97.69 191 ARG A C 1
ATOM 1509 O O . ARG A 1 191 ? 3.358 0.898 6.705 1.00 97.69 191 ARG A O 1
ATOM 1516 N N . ILE A 1 192 ? 3.773 -1.157 5.895 1.00 98.12 192 ILE A N 1
ATOM 1517 C CA . ILE A 1 192 ? 3.377 -0.905 4.511 1.00 98.12 192 ILE A CA 1
ATOM 1518 C C . ILE A 1 192 ? 2.419 -2.005 4.070 1.00 98.12 192 ILE A C 1
ATOM 1520 O O . ILE A 1 192 ? 2.539 -3.153 4.501 1.00 98.12 192 ILE A O 1
ATOM 1524 N N . GLY A 1 193 ? 1.453 -1.689 3.225 1.00 97.88 193 GLY A N 1
ATOM 1525 C CA . GLY A 1 193 ? 0.643 -2.725 2.612 1.00 97.88 193 GLY A CA 1
ATOM 1526 C C . GLY A 1 193 ? -0.504 -2.167 1.808 1.00 97.88 193 GLY A C 1
ATOM 1527 O O . GLY A 1 193 ? -0.421 -1.066 1.279 1.00 97.88 193 GLY A O 1
ATOM 1528 N N . PHE A 1 194 ? -1.568 -2.944 1.705 1.00 98.38 194 PHE A N 1
ATOM 1529 C CA . PHE A 1 194 ? -2.649 -2.669 0.781 1.00 98.38 194 PHE A CA 1
ATOM 1530 C C . PHE A 1 194 ? -3.965 -2.620 1.516 1.00 98.38 194 PHE A C 1
ATOM 1532 O O . PHE A 1 194 ? -4.205 -3.413 2.428 1.00 98.38 194 PHE A O 1
ATOM 1539 N N . ASP A 1 195 ? -4.838 -1.731 1.072 1.00 97.12 195 ASP A N 1
ATOM 1540 C CA . ASP A 1 195 ? -6.238 -1.783 1.441 1.00 97.12 195 ASP A CA 1
ATOM 1541 C C . ASP A 1 195 ? -7.143 -1.495 0.247 1.00 97.12 195 ASP A C 1
ATOM 1543 O O . ASP A 1 195 ? -6.683 -1.146 -0.845 1.00 97.12 195 ASP A O 1
ATOM 1547 N N . THR A 1 196 ? -8.442 -1.691 0.445 1.00 95.19 196 THR A N 1
ATOM 1548 C CA . THR A 1 196 ? -9.441 -1.323 -0.551 1.00 95.19 196 THR A CA 1
ATOM 1549 C C . THR A 1 196 ? -10.225 -0.086 -0.153 1.00 95.19 196 THR A C 1
ATOM 1551 O O . THR A 1 196 ? -10.723 0.006 0.966 1.00 95.19 196 THR A O 1
ATOM 1554 N N . PHE A 1 197 ? -10.434 0.821 -1.098 1.00 89.44 197 PHE A N 1
ATOM 1555 C CA . PHE A 1 197 ? -11.407 1.906 -1.007 1.00 89.44 197 PHE A CA 1
ATOM 1556 C C . PHE A 1 197 ? -12.550 1.609 -1.984 1.00 89.44 197 PHE A C 1
ATOM 1558 O O . PHE A 1 197 ? -12.446 1.839 -3.192 1.00 89.44 197 PHE A O 1
ATOM 1565 N N . GLY A 1 198 ? -13.616 0.982 -1.479 1.00 87.31 198 GLY A N 1
ATOM 1566 C CA . GLY A 1 198 ? -14.608 0.326 -2.331 1.00 87.31 198 GLY A CA 1
ATOM 1567 C C . GLY A 1 198 ? -13.972 -0.837 -3.102 1.00 87.31 198 GLY A C 1
ATOM 1568 O O . GLY A 1 198 ? -13.548 -1.817 -2.502 1.00 87.31 198 GLY A O 1
ATOM 1569 N N . HIS A 1 199 ? -13.886 -0.721 -4.429 1.00 89.19 199 HIS A N 1
ATOM 1570 C CA . HIS A 1 199 ? -13.237 -1.714 -5.302 1.00 89.19 199 HIS A CA 1
ATOM 1571 C C . HIS A 1 199 ? -11.817 -1.314 -5.734 1.00 89.19 199 HIS A C 1
ATOM 1573 O O . HIS A 1 199 ? -11.149 -2.086 -6.423 1.00 89.19 199 HIS A O 1
ATOM 1579 N N . MET A 1 200 ? -11.374 -0.111 -5.363 1.00 94.50 200 MET A N 1
ATOM 1580 C CA . MET A 1 200 ? -10.048 0.408 -5.685 1.00 94.50 200 MET A CA 1
ATOM 1581 C C . MET A 1 200 ? -9.034 -0.161 -4.700 1.00 94.50 200 MET A C 1
ATOM 1583 O O . MET A 1 200 ? -9.315 -0.207 -3.506 1.00 94.50 200 MET A O 1
ATOM 1587 N N . VAL A 1 201 ? -7.864 -0.558 -5.184 1.00 97.38 201 VAL A N 1
ATOM 1588 C CA . VAL A 1 201 ? -6.740 -1.015 -4.366 1.00 97.38 201 VAL A CA 1
ATOM 1589 C C . VAL A 1 201 ? -5.768 0.140 -4.185 1.00 97.38 201 VAL A C 1
ATOM 1591 O O . VAL A 1 201 ? -5.361 0.785 -5.158 1.00 97.38 201 VAL A O 1
ATOM 1594 N N . ARG A 1 202 ? -5.406 0.385 -2.929 1.00 97.50 202 ARG A N 1
ATOM 1595 C CA . ARG A 1 202 ? -4.476 1.433 -2.522 1.00 97.50 202 ARG A CA 1
ATOM 1596 C C . ARG A 1 202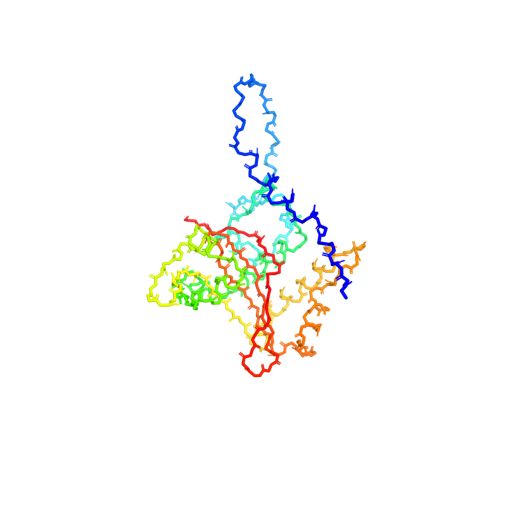 ? -3.263 0.827 -1.857 1.00 97.50 202 ARG A C 1
ATOM 1598 O O . ARG A 1 202 ? -3.360 -0.207 -1.197 1.00 97.50 202 ARG A O 1
ATOM 1605 N N . LEU A 1 203 ? -2.136 1.493 -2.025 1.00 98.25 203 LEU A N 1
ATOM 1606 C CA . LEU A 1 203 ? -0.898 1.202 -1.332 1.00 98.25 203 LEU A CA 1
ATOM 1607 C C . LEU A 1 203 ? -0.749 2.210 -0.192 1.00 98.25 203 LEU A C 1
ATOM 1609 O O . LEU A 1 203 ? -0.673 3.410 -0.422 1.00 98.25 203 LEU A O 1
ATOM 1613 N N . MET A 1 204 ? -0.705 1.721 1.040 1.00 97.81 204 MET A N 1
ATOM 1614 C CA . MET A 1 204 ? -0.759 2.532 2.253 1.00 97.81 204 MET A CA 1
ATOM 1615 C C . MET A 1 204 ? 0.492 2.323 3.100 1.00 97.81 204 MET A C 1
ATOM 1617 O O . MET A 1 204 ? 1.014 1.207 3.174 1.00 97.81 204 MET A O 1
ATOM 1621 N N . TYR A 1 205 ? 0.901 3.357 3.832 1.00 97.12 205 TYR A N 1
ATOM 1622 C CA . TYR A 1 205 ? 1.921 3.262 4.878 1.00 97.12 205 TYR A CA 1
ATOM 1623 C C . TYR A 1 205 ? 1.400 3.787 6.217 1.00 97.12 205 TYR A C 1
ATOM 1625 O O . TYR A 1 205 ? 0.505 4.630 6.270 1.00 97.12 205 TYR A O 1
ATOM 1633 N N . PHE A 1 206 ? 2.013 3.318 7.303 1.00 96.00 206 PHE A N 1
ATOM 1634 C CA . PHE A 1 206 ? 1.769 3.774 8.668 1.00 96.00 206 PHE A CA 1
ATOM 1635 C C . PHE A 1 206 ? 3.083 3.774 9.449 1.00 96.00 206 PHE A C 1
ATOM 1637 O O . PHE A 1 206 ? 3.710 2.726 9.580 1.00 96.00 206 PHE A O 1
ATOM 1644 N N . ALA A 1 207 ? 3.487 4.919 9.989 1.00 95.50 207 ALA A N 1
ATOM 1645 C CA . ALA A 1 207 ? 4.592 5.045 10.932 1.00 95.50 207 ALA A CA 1
ATOM 1646 C C . ALA A 1 207 ? 4.045 5.116 12.365 1.00 95.50 207 ALA A C 1
ATOM 1648 O O . ALA A 1 207 ? 3.157 5.920 12.661 1.00 95.50 207 ALA A O 1
ATOM 1649 N N . ASN A 1 208 ? 4.582 4.287 13.258 1.00 93.00 208 ASN A N 1
ATOM 1650 C CA . ASN A 1 208 ? 4.288 4.354 14.683 1.00 93.00 208 ASN A CA 1
ATOM 1651 C C . ASN A 1 208 ? 5.187 5.405 15.339 1.00 93.00 208 ASN A C 1
ATOM 1653 O O . ASN A 1 208 ? 6.400 5.224 15.439 1.00 93.00 208 ASN A O 1
ATOM 1657 N N . VAL A 1 209 ? 4.594 6.505 15.794 1.00 87.44 209 VAL A N 1
ATOM 1658 C CA . VAL A 1 209 ? 5.332 7.677 16.300 1.00 87.44 209 VAL A CA 1
ATOM 1659 C C . VAL A 1 209 ? 5.359 7.744 17.831 1.00 87.44 209 VAL A C 1
ATOM 1661 O O . VAL A 1 209 ? 5.569 8.807 18.414 1.00 87.44 209 VAL A O 1
ATOM 1664 N N . GLY A 1 210 ? 5.135 6.604 18.494 1.00 81.56 210 GLY A N 1
ATOM 1665 C CA . GLY A 1 210 ? 5.025 6.495 19.948 1.00 81.56 210 GLY A CA 1
ATOM 1666 C C . GLY A 1 210 ? 3.588 6.628 20.469 1.00 81.56 210 GLY A C 1
ATOM 1667 O O . GLY A 1 210 ? 2.662 7.006 19.754 1.00 81.56 210 GLY A O 1
ATOM 1668 N N . GLU A 1 211 ? 3.388 6.263 21.741 1.00 78.00 211 GLU A N 1
ATOM 1669 C CA . GLU A 1 211 ? 2.090 6.321 22.449 1.00 78.00 211 GLU A CA 1
ATOM 1670 C C . GLU A 1 211 ? 0.948 5.528 21.780 1.00 78.00 211 GLU A C 1
ATOM 1672 O O . GLU A 1 211 ? -0.228 5.825 21.981 1.00 78.00 211 GLU A O 1
ATOM 1677 N N . GLY A 1 212 ? 1.280 4.522 20.963 1.00 76.12 212 GLY A N 1
ATOM 1678 C CA . GLY A 1 212 ? 0.287 3.748 20.212 1.00 76.12 212 GLY A CA 1
ATOM 1679 C C . GLY A 1 212 ? -0.408 4.546 19.103 1.00 76.12 212 GLY A C 1
ATOM 1680 O O . GLY A 1 212 ? -1.459 4.125 18.623 1.00 76.12 212 GLY A O 1
ATOM 1681 N N . ARG A 1 213 ? 0.152 5.696 18.704 1.00 77.50 213 ARG A N 1
ATOM 1682 C CA . ARG A 1 213 ? -0.354 6.500 17.592 1.00 77.50 213 ARG A CA 1
ATOM 1683 C C . ARG A 1 213 ? 0.343 6.100 16.301 1.00 77.50 213 ARG A C 1
ATOM 1685 O O . ARG A 1 213 ? 1.563 6.204 16.187 1.00 77.50 213 ARG A O 1
ATOM 1692 N N . ASP A 1 214 ? -0.462 5.717 15.322 1.00 87.75 214 ASP A N 1
ATOM 1693 C CA . ASP A 1 214 ? -0.010 5.536 13.951 1.00 87.75 214 ASP A CA 1
ATOM 1694 C C . ASP A 1 214 ? -0.376 6.769 13.127 1.00 87.75 214 ASP A C 1
ATOM 1696 O O . ASP A 1 214 ? -1.518 7.239 13.150 1.00 87.75 214 ASP A O 1
ATOM 1700 N N . VAL A 1 215 ? 0.601 7.286 12.389 1.00 90.62 215 VAL A N 1
ATOM 1701 C CA . VAL A 1 215 ? 0.394 8.313 11.369 1.00 90.62 215 VAL A CA 1
ATOM 1702 C C . VAL A 1 215 ? 0.657 7.665 10.022 1.00 90.62 215 VAL A C 1
ATOM 1704 O O . VAL A 1 215 ? 1.694 7.042 9.819 1.00 90.62 215 VAL A O 1
ATOM 1707 N N . GLY A 1 216 ? -0.298 7.766 9.109 1.00 92.94 216 GLY A N 1
ATOM 1708 C CA . GLY A 1 216 ? -0.229 7.072 7.834 1.00 92.94 216 GLY A CA 1
ATOM 1709 C C . GLY A 1 216 ? -0.943 7.819 6.728 1.00 92.94 216 GLY A C 1
ATOM 1710 O O . GLY A 1 216 ? -1.661 8.791 6.978 1.00 92.94 216 GLY A O 1
ATOM 1711 N N . GLY A 1 217 ? -0.736 7.339 5.512 1.00 93.38 217 GLY A N 1
ATOM 1712 C CA . GLY A 1 217 ? -1.248 7.950 4.299 1.00 93.38 217 GLY A CA 1
ATOM 1713 C C . GLY A 1 217 ? -1.350 6.951 3.156 1.00 93.38 217 GLY A C 1
ATOM 1714 O O . GLY A 1 217 ? -0.854 5.824 3.235 1.00 93.38 217 GLY A O 1
ATOM 1715 N N . ASP A 1 218 ? -2.036 7.394 2.109 1.00 94.31 218 ASP A N 1
ATOM 1716 C CA . ASP A 1 218 ? -2.048 6.734 0.808 1.00 94.31 218 ASP A CA 1
ATOM 1717 C C . ASP A 1 218 ? -0.768 7.124 0.056 1.00 94.31 218 ASP A C 1
ATOM 1719 O O . ASP A 1 218 ? -0.428 8.306 0.001 1.00 94.31 218 ASP A O 1
ATOM 1723 N N . ILE A 1 219 ? -0.051 6.135 -0.477 1.00 95.62 219 ILE A N 1
ATOM 1724 C CA . ILE A 1 219 ? 1.042 6.342 -1.435 1.00 95.62 219 ILE A CA 1
ATOM 1725 C C . ILE A 1 219 ? 0.440 6.539 -2.820 1.00 95.62 219 ILE A C 1
ATOM 1727 O O . ILE A 1 219 ? 0.746 7.511 -3.500 1.00 95.62 219 ILE A O 1
ATOM 1731 N N . CYS A 1 220 ? -0.406 5.599 -3.240 1.00 96.06 220 CYS A N 1
ATOM 1732 C CA . CYS A 1 220 ? -1.147 5.685 -4.486 1.00 96.06 220 CYS A CA 1
ATOM 1733 C C . CYS A 1 220 ? -2.347 4.730 -4.500 1.00 96.06 220 CYS A C 1
ATOM 1735 O O . CYS A 1 220 ? -2.312 3.599 -4.002 1.00 96.06 220 CYS A O 1
ATOM 1737 N N . THR A 1 221 ? -3.390 5.161 -5.203 1.00 96.56 221 THR A N 1
ATOM 1738 C CA . THR A 1 221 ? -4.467 4.294 -5.676 1.00 96.56 221 THR A CA 1
ATOM 1739 C C . THR A 1 221 ? -4.114 3.835 -7.091 1.00 96.56 221 THR A C 1
ATOM 1741 O O . THR A 1 221 ? -4.051 4.662 -7.993 1.00 96.56 221 THR A O 1
ATOM 1744 N N . PHE A 1 222 ? -3.860 2.541 -7.299 1.00 96.50 222 PHE A N 1
ATOM 1745 C CA . PHE A 1 222 ? -3.167 2.072 -8.516 1.00 96.50 222 PHE A CA 1
ATOM 1746 C C . PHE A 1 222 ? -3.900 0.968 -9.289 1.00 96.50 222 PHE A C 1
ATOM 1748 O O . PHE A 1 222 ? -3.592 0.697 -10.452 1.00 96.50 222 PHE A O 1
ATOM 1755 N N . ALA A 1 223 ? -4.882 0.314 -8.671 1.00 96.88 223 ALA A N 1
ATOM 1756 C CA . ALA A 1 223 ? -5.602 -0.786 -9.299 1.00 96.88 223 ALA A CA 1
ATOM 1757 C C . ALA A 1 223 ? -7.048 -0.903 -8.814 1.00 96.88 223 ALA A C 1
ATOM 1759 O O . ALA A 1 223 ? -7.500 -0.194 -7.917 1.00 96.88 223 ALA A O 1
ATOM 1760 N N . GLN A 1 224 ? -7.770 -1.843 -9.409 1.00 95.88 224 GLN A N 1
ATOM 1761 C CA . GLN A 1 224 ? -9.067 -2.329 -8.966 1.00 95.88 224 GLN A CA 1
ATOM 1762 C C . GLN A 1 224 ? -8.990 -3.833 -8.710 1.00 95.88 224 GLN A C 1
ATOM 1764 O O . GLN A 1 224 ? -8.257 -4.546 -9.396 1.00 95.88 224 GLN A O 1
ATOM 1769 N N . LEU A 1 225 ? -9.782 -4.340 -7.766 1.00 92.19 225 LEU A N 1
ATOM 1770 C CA . LEU A 1 225 ? -9.958 -5.784 -7.624 1.00 92.19 225 LEU A CA 1
ATOM 1771 C C . LEU A 1 225 ? -10.735 -6.355 -8.816 1.00 92.19 225 LEU A C 1
ATOM 1773 O O . LEU A 1 225 ? -11.783 -5.831 -9.212 1.00 92.19 225 LEU A O 1
ATOM 1777 N N . SER A 1 226 ? -10.250 -7.468 -9.368 1.00 80.00 226 SER A N 1
ATOM 1778 C CA . SER A 1 226 ? -11.044 -8.277 -10.289 1.00 80.00 226 SER A CA 1
ATOM 1779 C C . SER A 1 226 ? -12.220 -8.890 -9.531 1.00 8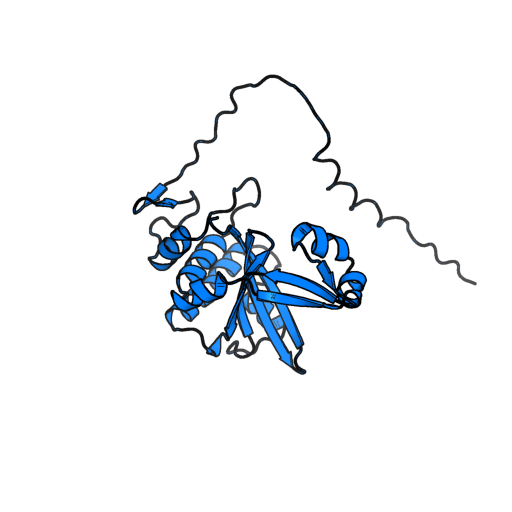0.00 226 SER A C 1
ATOM 1781 O O . SER A 1 226 ? -12.012 -9.713 -8.647 1.00 80.00 226 SER A O 1
ATOM 1783 N N . LYS A 1 227 ? -13.444 -8.457 -9.852 1.00 62.66 227 LYS A N 1
ATOM 1784 C CA . LYS A 1 227 ? -14.669 -9.169 -9.455 1.00 62.66 227 LYS A CA 1
ATOM 1785 C C . LYS A 1 227 ? -14.679 -10.596 -9.985 1.00 62.66 227 LYS A C 1
ATOM 1787 O O . LYS A 1 227 ? -14.228 -10.760 -11.144 1.00 62.66 227 LYS A O 1
#

Foldseek 3Di:
DDDDDDDPDDPDPVPPVPPPPPDDDPDDDDPPPPPPQPFDADPNQGHHPPADPDQDQLLVQLSVWWAWDDCVVPNDALLQSLVSSLNSLQDPVQVVQLPDWDKDKDFPVVCVVVVCNCVLCPFQVWDDDPRITIGIKRWDKDQLVRDDPSNVVSVVVQQVRQCVRCPPHPDDGPVVVCVVVPQDPSSRQKIWIWMDRRQWIFTKMWGDNDPRDTDMDTSDRTTGGDD

Secondary structure (DSSP, 8-state):
---------SSSSTTSSSSTT-----------------PEEETTEEE-TTS-SS--HHHHHHHTTEEEPPTTTS---THHHHHHHHHHTS-HHHHHHHHSEEEEEEEHHHHHHTT-HHHHHHTS-PEEETTEEEEEEEEEEEEGGG--HHHHHHHHHHHHHHHHHTTTSSSPPHHHHHHHTT--TT-TTEEEEEEEETTEEEEEEEEE-STT-EEEEEEEEEEEE--

Nearest PDB structures (foldseek):
  2fr2-assembly1_A  TM=4.033E-01  e=3.957E+00  Mycobacterium tuberculosis H37Rv
  7enc-assembly1_p  TM=5.111E-01  e=7.168E+00  Homo sapiens
  2hx0-assembly1_A  TM=3.902E-01  e=6.365E+00  Salmonella enterica

pLDDT: mean 84.88, std 20.08, range [32.16, 98.69]

Sequence (227 aa):
MKMMRISRKTTLLALVVLTLFLLNGCGGRKPQESTADNKRETDGLLLPNWAPENPSPEFLRAAKVLKPIPEEVMPYTPLFPAAYEFFGTLSDEQIADFMKPKQQRTPIKTVAERGMRDVYKETFGAQEVGDEFVWEQNMIYLPVKSLTPAQRAAFENLFVASKEEVAGTSDDDLLVHLYKLGAEEDLSNVRIGFDTFGHMVRLMYFANVGEGRDVGGDICTFAQLSK